Protein AF-A0A171BB33-F1 (afdb_monomer)

Organism: Triatoma infestans (NCBI:txid30076)

Secondary structure (DSSP, 8-state):
-HHHHHHHHTTT--TTHHHHHHHHHTSPTTHHHHHHHHHHHHHSTTS--HHHHHHHHHHHH--PPPTTHHHHHHTTS---SSHHHHHHHHHHHHHHHHHHHHHHHHHHHHHHHTT-HHHHHHHHHHHHHHHHHS-HHHHHHHHHHHHHHTTTS--HHHHHHHHHHTT-SSHHHHHHHHHHH-

Mean predicted aligned error: 10.54 Å

Nearest PDB structures (foldseek):
  9e8g-assembly1_f  TM=9.665E-01  e=5.209E-11  Homo sapiens
  8usd-assembly1_f  TM=9.624E-01  e=2.236E-10  Homo sapiens
  9e8j-assembly1_f  TM=9.693E-01  e=5.627E-10  Homo sapiens
  8amz-assembly1_Z  TM=9.581E-01  e=1.388E-08  Spinacia oleracea
  7ujd-assembly1_A  TM=9.522E-01  e=3.170E-08  Homo sapiens

Structure (mmCIF, N/CA/C/O backbone):
data_AF-A0A171BB33-F1
#
_entry.id   AF-A0A171BB33-F1
#
loop_
_atom_site.group_PDB
_atom_site.id
_atom_site.type_symbol
_atom_site.label_atom_id
_atom_site.label_alt_id
_atom_site.label_comp_id
_atom_site.label_asym_id
_atom_site.label_entity_id
_atom_site.label_seq_id
_atom_site.pdbx_PDB_ins_code
_atom_site.Cartn_x
_atom_site.Cartn_y
_atom_site.Cartn_z
_atom_site.occupancy
_atom_site.B_iso_or_equiv
_atom_site.auth_seq_id
_atom_site.auth_comp_id
_atom_site.auth_asym_id
_atom_site.auth_atom_id
_atom_site.pdbx_PDB_model_num
ATOM 1 N N . PHE A 1 1 ? -10.618 1.162 -10.725 1.00 67.69 1 PHE A N 1
ATOM 2 C CA . PHE A 1 1 ? -11.584 1.966 -9.942 1.00 67.69 1 PHE A CA 1
ATOM 3 C C . PHE A 1 1 ? -12.731 1.141 -9.375 1.00 67.69 1 PHE A C 1
ATOM 5 O O . PHE A 1 1 ? -12.944 1.216 -8.174 1.00 67.69 1 PHE A O 1
ATOM 12 N N . LEU A 1 2 ? -13.418 0.314 -10.176 1.00 79.06 2 LEU A N 1
ATOM 13 C CA . LEU A 1 2 ? -14.531 -0.522 -9.692 1.00 79.06 2 LEU A CA 1
ATOM 14 C C . LEU A 1 2 ? -14.207 -1.370 -8.438 1.00 79.06 2 LEU A C 1
ATOM 16 O O . LEU A 1 2 ? -15.003 -1.346 -7.503 1.00 79.06 2 LEU A O 1
ATOM 20 N N . PRO A 1 3 ? -13.036 -2.039 -8.346 1.00 79.62 3 PRO A N 1
ATOM 21 C CA . PRO A 1 3 ? -12.733 -2.849 -7.165 1.00 79.62 3 PRO A CA 1
ATOM 22 C C . PRO A 1 3 ? -12.460 -2.026 -5.900 1.00 79.62 3 PRO A C 1
ATOM 24 O O . PRO A 1 3 ? -12.727 -2.489 -4.799 1.00 79.62 3 PRO A O 1
ATOM 27 N N . LEU A 1 4 ? -11.971 -0.790 -6.052 1.00 79.56 4 LEU A N 1
ATOM 28 C CA . LEU A 1 4 ? -11.737 0.122 -4.930 1.00 79.56 4 LEU A CA 1
ATOM 29 C C . LEU A 1 4 ? -13.066 0.638 -4.380 1.00 79.56 4 LEU A C 1
ATOM 31 O O . LEU A 1 4 ? -13.257 0.660 -3.173 1.00 79.56 4 LEU A O 1
ATOM 35 N N . ALA A 1 5 ? -13.997 1.002 -5.266 1.00 83.25 5 ALA A N 1
ATOM 36 C CA . ALA A 1 5 ? -15.337 1.421 -4.867 1.00 83.25 5 ALA A CA 1
ATOM 37 C C . ALA A 1 5 ? -16.059 0.310 -4.089 1.00 83.25 5 ALA A C 1
ATOM 39 O O . ALA A 1 5 ? -16.620 0.573 -3.031 1.00 83.25 5 ALA A O 1
ATOM 40 N N . LEU A 1 6 ? -15.972 -0.937 -4.570 1.00 82.50 6 LEU A N 1
ATOM 41 C CA . LEU A 1 6 ? -16.519 -2.092 -3.860 1.00 82.50 6 LEU A CA 1
ATOM 42 C C . LEU A 1 6 ? -15.834 -2.306 -2.502 1.00 82.50 6 LEU A C 1
ATOM 44 O O . LEU A 1 6 ? -16.522 -2.528 -1.514 1.00 82.50 6 LEU A O 1
ATOM 48 N N . GLY A 1 7 ? -14.501 -2.212 -2.440 1.00 81.69 7 GLY A N 1
ATOM 49 C CA . GLY A 1 7 ? -13.751 -2.334 -1.187 1.00 81.69 7 GLY A CA 1
ATOM 50 C C . GLY A 1 7 ? -14.159 -1.285 -0.150 1.00 81.69 7 GLY A C 1
ATOM 51 O O . GLY A 1 7 ? -14.409 -1.626 1.002 1.00 81.69 7 GLY A O 1
ATOM 52 N N . LEU A 1 8 ? -14.318 -0.027 -0.570 1.00 82.69 8 LEU A N 1
ATOM 53 C CA . LEU A 1 8 ? -14.743 1.069 0.305 1.00 82.69 8 LEU A CA 1
ATOM 54 C C . LEU A 1 8 ? -16.159 0.879 0.867 1.00 82.69 8 LEU A C 1
ATOM 56 O O . LEU A 1 8 ? -16.415 1.303 1.990 1.00 82.69 8 LEU A O 1
ATOM 60 N N . CYS A 1 9 ? -17.066 0.209 0.146 1.00 83.88 9 CYS A N 1
ATOM 61 C CA . CYS A 1 9 ? -18.391 -0.134 0.677 1.00 83.88 9 CYS A CA 1
ATOM 62 C C . CYS A 1 9 ? -18.335 -1.099 1.873 1.00 83.88 9 CYS A C 1
ATOM 64 O O . CYS A 1 9 ? -19.274 -1.122 2.662 1.00 83.88 9 CYS A O 1
ATOM 66 N N . TYR A 1 10 ? -17.253 -1.872 2.010 1.00 81.94 10 TYR A N 1
ATOM 67 C CA . TYR A 1 10 ? -17.035 -2.835 3.095 1.00 81.94 10 TYR A CA 1
ATOM 68 C C . TYR A 1 10 ? -15.897 -2.414 4.043 1.00 81.94 10 TYR A C 1
ATOM 70 O O . TYR A 1 10 ? -15.338 -3.248 4.757 1.00 81.94 10 TYR A O 1
ATOM 78 N N . LEU A 1 11 ? -15.528 -1.128 4.048 1.00 82.69 11 LEU A N 1
ATOM 79 C CA . LEU A 1 11 ? -14.437 -0.612 4.873 1.00 82.69 11 LEU A CA 1
ATOM 80 C C . LEU A 1 11 ? -14.716 -0.842 6.367 1.00 82.69 11 LEU A C 1
ATOM 82 O O . LEU A 1 11 ? -15.743 -0.410 6.886 1.00 82.69 11 LEU A O 1
ATOM 86 N N . GLY A 1 12 ? -13.788 -1.508 7.060 1.00 73.75 12 GLY A N 1
ATOM 87 C CA . GLY A 1 12 ? -13.864 -1.737 8.509 1.00 73.75 12 GLY A CA 1
ATOM 88 C C . GLY A 1 12 ? -14.918 -2.755 8.963 1.00 73.75 12 GLY A C 1
ATOM 89 O O . GLY A 1 12 ? -15.071 -2.974 10.164 1.00 73.75 12 GLY A O 1
ATOM 90 N N . GLN A 1 13 ? -15.626 -3.410 8.036 1.00 78.25 13 GLN A N 1
ATOM 91 C CA . GLN A 1 13 ? -16.610 -4.440 8.357 1.00 78.25 13 GLN A CA 1
ATOM 92 C C . GLN A 1 13 ? -16.059 -5.826 8.011 1.00 78.25 13 GLN A C 1
ATOM 94 O O . GLN A 1 13 ? -15.914 -6.175 6.844 1.00 78.25 13 GLN A O 1
ATOM 99 N N . LYS A 1 14 ? -15.775 -6.644 9.032 1.00 73.62 14 LYS A N 1
ATOM 100 C CA . LYS A 1 14 ? -15.344 -8.042 8.838 1.00 73.62 14 LYS A CA 1
ATOM 101 C C . LYS A 1 14 ? -16.525 -8.969 8.531 1.00 73.62 14 LYS A C 1
ATOM 103 O O . LYS A 1 14 ? -16.402 -9.887 7.722 1.00 73.62 14 LYS A O 1
ATOM 108 N N . GLU A 1 15 ? -17.687 -8.704 9.125 1.00 69.31 15 GLU A N 1
ATOM 109 C CA . GLU A 1 15 ? -18.873 -9.562 9.034 1.00 69.31 15 GLU A CA 1
ATOM 110 C C . GLU A 1 15 ? -19.635 -9.373 7.711 1.00 69.31 15 GLU A C 1
ATOM 112 O O . GLU A 1 15 ? -20.009 -8.258 7.349 1.00 69.31 15 GLU A O 1
ATOM 117 N N . GLY A 1 16 ? -19.889 -10.471 6.987 1.00 67.94 16 GLY A N 1
ATOM 118 C CA . GLY A 1 16 ? -20.650 -10.473 5.724 1.00 67.94 16 GLY A CA 1
ATOM 119 C C . GLY A 1 16 ? -19.812 -10.317 4.449 1.00 67.94 16 GLY A C 1
ATOM 120 O O . GLY A 1 16 ? -20.358 -10.304 3.347 1.00 67.94 16 GLY A O 1
ATOM 121 N N . THR A 1 17 ? -18.487 -10.246 4.572 1.00 71.75 17 THR A N 1
ATOM 122 C CA . THR A 1 17 ? -17.573 -10.052 3.434 1.00 71.75 17 THR A CA 1
ATOM 123 C C . THR A 1 17 ? -17.203 -11.340 2.700 1.00 71.75 17 THR A C 1
ATOM 125 O O . THR A 1 17 ? -16.741 -11.284 1.560 1.00 71.75 17 THR A O 1
ATOM 128 N N . GLU A 1 18 ? -17.467 -12.507 3.294 1.00 75.19 18 GLU A N 1
ATOM 129 C CA . GLU A 1 18 ? -17.234 -13.816 2.669 1.00 75.19 18 GLU A CA 1
ATOM 130 C C . GLU A 1 18 ? -18.076 -14.014 1.405 1.00 75.19 18 GLU A C 1
ATOM 132 O O . GLU A 1 18 ? -17.571 -14.517 0.403 1.00 75.19 18 GLU A O 1
ATOM 137 N N . ALA A 1 19 ? -19.328 -13.546 1.412 1.00 79.31 19 ALA A N 1
ATOM 138 C CA . ALA A 1 19 ? -20.200 -13.594 0.241 1.00 79.31 19 ALA A CA 1
ATOM 139 C C . ALA A 1 19 ? -19.638 -12.744 -0.909 1.00 79.31 19 ALA A C 1
ATOM 141 O O . ALA A 1 19 ? -19.615 -13.181 -2.059 1.00 79.31 19 ALA A O 1
ATOM 142 N N . THR A 1 20 ? -19.120 -11.555 -0.596 1.00 77.31 20 THR A N 1
ATOM 143 C CA . THR A 1 20 ? -18.486 -10.666 -1.577 1.00 77.31 20 THR A CA 1
ATOM 144 C C . THR A 1 20 ? -17.165 -11.247 -2.081 1.00 77.31 20 THR A C 1
ATOM 146 O O . THR A 1 20 ? -16.885 -11.182 -3.276 1.00 77.31 20 THR A O 1
ATOM 149 N N . LYS A 1 21 ? -16.372 -11.878 -1.206 1.00 79.50 21 LYS A N 1
ATOM 150 C CA . LYS A 1 21 ? -15.132 -12.576 -1.576 1.00 79.50 21 LYS A CA 1
ATOM 151 C C . LYS A 1 21 ? -15.405 -13.749 -2.524 1.00 79.50 21 LYS A C 1
ATOM 153 O O . LYS A 1 21 ? -14.735 -13.856 -3.546 1.00 79.50 21 LYS A O 1
ATOM 158 N N . ALA A 1 22 ? -16.419 -14.564 -2.236 1.00 80.31 22 ALA A N 1
ATOM 159 C CA . ALA A 1 22 ? -16.846 -15.659 -3.106 1.00 80.31 22 ALA A CA 1
ATOM 160 C C . ALA A 1 22 ? -17.414 -15.145 -4.442 1.00 80.31 22 ALA A C 1
ATOM 162 O O . ALA A 1 22 ? -17.120 -15.695 -5.500 1.00 80.31 22 ALA A O 1
ATOM 163 N N . ALA A 1 23 ? -18.168 -14.041 -4.429 1.00 80.31 23 ALA A N 1
ATOM 164 C CA . ALA A 1 23 ? -18.647 -13.404 -5.656 1.00 80.31 23 ALA A CA 1
ATOM 165 C C . ALA A 1 23 ? -17.489 -12.889 -6.531 1.00 80.31 23 ALA A C 1
ATOM 167 O O . ALA A 1 23 ? -17.554 -12.959 -7.758 1.00 80.31 23 ALA A O 1
ATOM 168 N N . LEU A 1 24 ? -16.405 -12.416 -5.910 1.00 77.69 24 LEU A N 1
ATOM 169 C CA . LEU A 1 24 ? -15.206 -11.950 -6.606 1.00 77.69 24 LEU A CA 1
ATOM 170 C C . LEU A 1 24 ? -14.411 -13.085 -7.271 1.00 77.69 24 LEU A C 1
ATOM 172 O O . LEU A 1 24 ? -13.741 -12.843 -8.273 1.00 77.69 24 LEU A O 1
ATOM 176 N N . GLU A 1 25 ? -14.513 -14.325 -6.784 1.00 79.12 25 GLU A N 1
ATOM 177 C CA . GLU A 1 25 ? -13.883 -15.496 -7.415 1.00 79.12 25 GLU A CA 1
ATOM 178 C C . GLU A 1 25 ? -14.498 -15.833 -8.781 1.00 79.12 25 GLU A C 1
ATOM 180 O O . GLU A 1 25 ? -13.824 -16.398 -9.645 1.00 79.12 25 GLU A O 1
ATOM 185 N N . ALA A 1 26 ? -15.737 -15.413 -9.039 1.00 82.25 26 ALA A N 1
ATOM 186 C CA . ALA A 1 26 ? -16.380 -15.606 -10.334 1.00 82.25 26 ALA A CA 1
ATOM 187 C C . ALA A 1 26 ? -15.800 -14.713 -11.453 1.00 82.25 26 ALA A C 1
ATOM 189 O O . ALA A 1 26 ? -16.086 -14.955 -12.626 1.00 82.25 26 ALA A O 1
ATOM 190 N N . LEU A 1 27 ? -14.985 -13.696 -11.130 1.00 77.19 27 LEU A N 1
ATOM 191 C CA . LEU A 1 27 ? -14.384 -12.822 -12.143 1.00 77.19 27 LEU A CA 1
ATOM 192 C C . LEU A 1 27 ? -13.229 -13.496 -12.908 1.00 77.19 27 LEU A C 1
ATOM 194 O O . LEU A 1 27 ? -12.507 -14.310 -12.337 1.00 77.19 27 LEU A O 1
ATOM 198 N N . PRO A 1 28 ? -13.002 -13.128 -14.184 1.00 75.00 28 PRO A N 1
ATOM 199 C CA . PRO A 1 28 ? -11.837 -13.575 -14.944 1.00 75.00 28 PRO A CA 1
ATOM 200 C C . PRO A 1 28 ? -10.523 -12.963 -14.417 1.00 75.00 28 PRO A C 1
ATOM 202 O O . PRO A 1 28 ? -10.489 -11.822 -13.940 1.00 75.00 28 PRO A O 1
ATOM 205 N N . GLU A 1 29 ? -9.418 -13.709 -14.544 1.00 72.69 29 GLU A N 1
ATOM 206 C CA . GLU A 1 29 ? -8.065 -13.165 -14.334 1.00 72.69 29 GLU A CA 1
ATOM 207 C C . GLU A 1 29 ? -7.778 -12.079 -15.380 1.00 72.69 29 GLU A C 1
ATOM 209 O O . GLU A 1 29 ? -8.132 -12.280 -16.548 1.00 72.69 29 GLU A O 1
ATOM 214 N N . PRO A 1 30 ? -7.164 -10.933 -15.017 1.00 68.50 30 PRO A N 1
ATOM 215 C CA . PRO A 1 30 ? -6.413 -10.621 -13.787 1.00 68.50 30 PRO A CA 1
ATOM 216 C C . PRO A 1 30 ? -7.164 -9.728 -12.778 1.00 68.50 30 PRO A C 1
ATOM 218 O O . PRO A 1 30 ? -6.627 -9.329 -11.745 1.00 68.50 30 PRO A O 1
ATOM 221 N N . MET A 1 31 ? -8.421 -9.373 -13.065 1.00 72.38 31 MET A N 1
ATOM 222 C CA . MET A 1 31 ? -9.205 -8.510 -12.176 1.00 72.38 31 MET A CA 1
ATOM 223 C C . MET A 1 31 ? -9.615 -9.216 -10.884 1.00 72.38 31 MET A C 1
ATOM 225 O O . MET A 1 31 ? -9.857 -8.534 -9.886 1.00 72.38 31 MET A O 1
ATOM 229 N N . ARG A 1 32 ? -9.684 -10.554 -10.886 1.00 77.25 32 ARG A N 1
ATOM 230 C CA . ARG A 1 32 ? -9.983 -11.362 -9.699 1.00 77.25 32 ARG A CA 1
ATOM 231 C C . ARG A 1 32 ? -8.985 -11.085 -8.578 1.00 77.25 32 ARG A C 1
ATOM 233 O O . ARG A 1 32 ? -9.386 -10.601 -7.520 1.00 77.25 32 ARG A O 1
ATOM 240 N N . SER A 1 33 ? -7.703 -11.352 -8.817 1.00 78.19 33 SER A N 1
ATOM 241 C CA . SER A 1 33 ? -6.650 -11.212 -7.808 1.00 78.19 33 SER A CA 1
ATOM 242 C C . SER A 1 33 ? -6.543 -9.768 -7.314 1.00 78.19 33 SER A C 1
ATOM 244 O O . SER A 1 33 ? -6.596 -9.529 -6.109 1.00 78.19 33 SER A O 1
ATOM 246 N N . LEU A 1 34 ? -6.529 -8.784 -8.218 1.00 80.88 34 LEU A N 1
ATOM 247 C CA . LEU A 1 34 ? -6.501 -7.364 -7.854 1.00 80.88 34 LEU A CA 1
ATOM 248 C C . LEU A 1 34 ? -7.678 -6.969 -6.947 1.00 80.88 34 LEU A C 1
ATOM 250 O O . LEU A 1 34 ? -7.496 -6.276 -5.947 1.00 80.88 34 LEU A O 1
ATOM 254 N N . SER A 1 35 ? -8.889 -7.420 -7.278 1.00 81.75 35 SER A N 1
ATOM 255 C CA . SER A 1 35 ? -10.087 -7.096 -6.498 1.00 81.75 35 SER A CA 1
ATOM 256 C C . SER A 1 35 ? -10.093 -7.781 -5.135 1.00 81.75 35 SER A C 1
ATOM 258 O O . SER A 1 35 ? -10.542 -7.182 -4.163 1.00 81.75 35 SER A O 1
ATOM 260 N N . GLN A 1 36 ? -9.553 -8.998 -5.036 1.00 83.06 36 GLN A N 1
ATOM 261 C CA . GLN A 1 36 ? -9.395 -9.698 -3.762 1.00 83.06 36 GLN A CA 1
ATOM 262 C C . GLN A 1 36 ? -8.422 -8.971 -2.830 1.00 83.06 36 GLN A C 1
ATOM 264 O O . GLN A 1 36 ? -8.750 -8.763 -1.665 1.00 83.06 36 GLN A O 1
ATOM 269 N N . HIS A 1 37 ? -7.259 -8.539 -3.326 1.00 83.94 37 HIS A N 1
ATOM 270 C CA . HIS A 1 37 ? -6.275 -7.814 -2.512 1.00 83.94 37 HIS A CA 1
ATOM 271 C C . HIS A 1 37 ? -6.799 -6.431 -2.104 1.00 83.94 37 HIS A C 1
ATOM 273 O O . HIS A 1 37 ? -6.635 -6.019 -0.958 1.00 83.94 37 HIS A O 1
ATOM 279 N N . MET A 1 38 ? -7.507 -5.744 -3.005 1.00 84.56 38 MET A N 1
ATOM 280 C CA . MET A 1 38 ? -8.138 -4.455 -2.711 1.00 84.56 38 MET A CA 1
ATOM 281 C C . MET A 1 38 ? -9.286 -4.585 -1.698 1.00 84.56 38 MET A C 1
ATOM 283 O O . MET A 1 38 ? -9.425 -3.744 -0.815 1.00 84.56 38 MET A O 1
ATOM 287 N N . LEU A 1 39 ? -10.084 -5.653 -1.777 1.00 85.50 39 LEU A N 1
ATOM 288 C CA . LEU A 1 39 ? -11.117 -5.931 -0.783 1.00 85.50 39 LEU A CA 1
ATOM 289 C C . LEU A 1 39 ? -10.489 -6.276 0.578 1.00 85.50 39 LEU A C 1
ATOM 291 O O . LEU A 1 39 ? -10.893 -5.705 1.587 1.00 85.50 39 LEU A O 1
ATOM 295 N N . LYS A 1 40 ? -9.465 -7.143 0.613 1.00 85.12 40 LYS A N 1
ATOM 296 C CA . LYS A 1 40 ? -8.713 -7.460 1.841 1.00 85.12 40 LYS A CA 1
ATOM 297 C C . LYS A 1 40 ? -8.159 -6.192 2.501 1.00 85.12 40 LYS A C 1
ATOM 299 O O . LYS A 1 40 ? -8.336 -6.016 3.702 1.00 85.12 40 LYS A O 1
ATOM 304 N N . MET A 1 41 ? -7.575 -5.280 1.724 1.00 86.00 41 MET A N 1
ATOM 305 C CA . MET A 1 41 ? -7.088 -3.987 2.219 1.00 86.00 41 MET A CA 1
ATOM 306 C C . MET A 1 41 ? -8.163 -3.205 2.988 1.00 86.00 41 MET A C 1
ATOM 308 O O . MET A 1 41 ? -7.882 -2.681 4.061 1.00 86.00 41 MET A O 1
ATOM 312 N N . CYS A 1 42 ? -9.388 -3.127 2.462 1.00 85.62 42 CYS A N 1
ATOM 313 C CA . CYS A 1 42 ? -10.468 -2.359 3.085 1.00 85.62 42 CYS A CA 1
ATOM 314 C C . CYS A 1 42 ? -11.108 -3.072 4.288 1.00 85.62 42 CYS A C 1
ATOM 316 O O . CYS A 1 42 ? -11.491 -2.420 5.257 1.00 85.62 42 CYS A O 1
ATOM 318 N N . ILE A 1 43 ? -11.203 -4.402 4.266 1.00 86.12 43 ILE A N 1
ATOM 319 C CA . ILE A 1 43 ? -11.777 -5.174 5.383 1.00 86.12 43 ILE A CA 1
ATOM 320 C C . ILE A 1 43 ? -10.879 -5.103 6.623 1.00 86.12 43 ILE A C 1
ATOM 322 O O . ILE A 1 43 ? -11.370 -4.977 7.745 1.00 86.12 43 ILE A O 1
ATOM 326 N N . TYR A 1 44 ? -9.563 -5.193 6.419 1.00 86.38 44 TYR A N 1
ATOM 327 C CA . TYR A 1 44 ? -8.570 -5.260 7.494 1.00 86.38 44 TYR A CA 1
ATOM 328 C C . 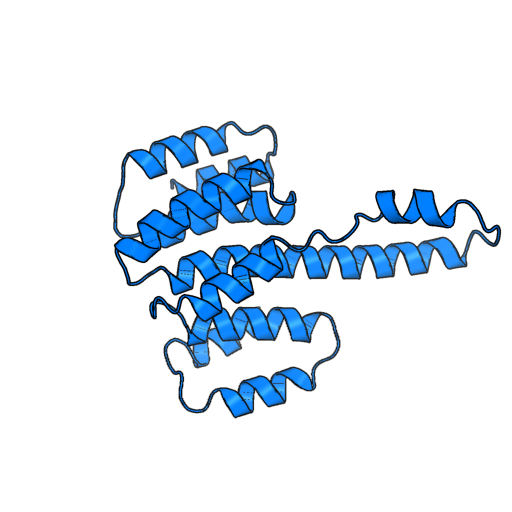TYR A 1 44 ? -7.934 -3.907 7.838 1.00 86.38 44 TYR A C 1
ATOM 330 O O . TYR A 1 44 ? -7.006 -3.861 8.651 1.00 86.38 44 TYR A O 1
ATOM 338 N N . ALA A 1 45 ? -8.436 -2.812 7.264 1.00 87.31 45 ALA A N 1
ATOM 339 C CA . ALA A 1 45 ? -7.940 -1.464 7.518 1.00 87.31 45 ALA A CA 1
ATOM 340 C C . ALA A 1 45 ? -7.911 -1.148 9.025 1.00 87.31 45 ALA A C 1
ATOM 342 O O . ALA A 1 45 ? -8.919 -1.295 9.716 1.00 87.31 45 ALA A O 1
ATOM 343 N N . GLY A 1 46 ? -6.741 -0.749 9.527 1.00 81.88 46 GLY A N 1
ATOM 344 C CA . GLY A 1 46 ? -6.508 -0.373 10.924 1.00 81.88 46 GLY A CA 1
ATOM 345 C C . GLY A 1 46 ? -6.698 -1.455 11.983 1.00 81.88 46 GLY A C 1
ATOM 346 O O . GLY A 1 46 ? -6.789 -1.142 13.166 1.00 81.88 46 GLY A O 1
ATOM 347 N N . THR A 1 47 ? -6.753 -2.727 11.582 1.00 84.44 47 THR A N 1
ATOM 348 C CA . THR A 1 47 ? -6.916 -3.846 12.524 1.00 84.44 47 THR A CA 1
ATOM 349 C C . THR A 1 47 ? -5.600 -4.406 13.054 1.00 84.44 47 THR A C 1
ATOM 351 O O . THR A 1 47 ? -5.646 -5.193 13.993 1.00 84.44 47 THR A O 1
ATOM 354 N N . GLY A 1 48 ? -4.460 -4.060 12.440 1.00 79.44 48 GLY A N 1
ATOM 355 C CA . GLY A 1 48 ? -3.143 -4.549 12.864 1.00 79.44 48 GLY A CA 1
ATOM 356 C C . GLY A 1 48 ? -2.932 -6.061 12.704 1.00 79.44 48 GLY A C 1
ATOM 357 O O . GLY A 1 48 ? -2.005 -6.614 13.290 1.00 79.44 48 GLY A O 1
ATOM 358 N N . ASP A 1 49 ? -3.771 -6.762 11.930 1.00 85.56 49 ASP A N 1
ATOM 359 C CA . ASP A 1 49 ? -3.692 -8.222 11.815 1.00 85.56 49 ASP A CA 1
ATOM 360 C C . ASP A 1 49 ? -2.394 -8.669 11.118 1.00 85.56 49 ASP A C 1
ATOM 362 O O . ASP A 1 49 ? -2.217 -8.534 9.902 1.00 85.56 49 ASP A O 1
ATOM 366 N N . VAL A 1 50 ? -1.485 -9.235 11.915 1.00 84.94 50 VAL A N 1
ATOM 367 C CA . VAL A 1 50 ? -0.156 -9.674 11.479 1.00 84.94 50 VAL A CA 1
ATOM 368 C C . VAL A 1 50 ? -0.239 -10.754 10.400 1.00 84.94 50 VAL A C 1
ATOM 370 O O . VAL A 1 50 ? 0.611 -10.773 9.513 1.00 84.94 50 VAL A O 1
ATOM 373 N N . LEU A 1 51 ? -1.255 -11.625 10.421 1.00 86.12 51 LEU A N 1
ATOM 374 C CA . LEU A 1 51 ? -1.391 -12.686 9.418 1.00 86.12 51 LEU A CA 1
ATOM 375 C C . LEU A 1 51 ? -1.679 -12.104 8.036 1.00 86.12 51 LEU A C 1
ATOM 377 O O . LEU A 1 51 ? -1.101 -12.543 7.043 1.00 86.12 51 LEU A O 1
ATOM 381 N N . VAL A 1 52 ? -2.530 -11.079 7.980 1.00 85.00 52 VAL A N 1
ATOM 382 C CA . VAL A 1 52 ? -2.870 -10.406 6.723 1.00 85.00 52 VAL A CA 1
ATOM 383 C C . VAL A 1 52 ? -1.683 -9.592 6.222 1.00 85.00 52 VAL A C 1
ATOM 385 O O . VAL A 1 52 ? -1.381 -9.629 5.034 1.00 85.00 52 VAL A O 1
ATOM 388 N N . ILE A 1 53 ? -0.951 -8.921 7.118 1.00 86.81 53 ILE A N 1
ATOM 389 C CA . ILE A 1 53 ? 0.292 -8.225 6.757 1.00 86.81 53 ILE A CA 1
ATOM 390 C C . ILE A 1 53 ? 1.313 -9.213 6.176 1.00 86.81 53 ILE A C 1
ATOM 392 O O . ILE A 1 53 ? 1.915 -8.929 5.145 1.00 86.81 53 ILE A O 1
ATOM 396 N N . GLN A 1 54 ? 1.496 -10.379 6.797 1.00 86.94 54 GLN A N 1
ATOM 397 C CA . GLN A 1 54 ? 2.426 -11.402 6.315 1.00 86.94 54 GLN A CA 1
ATOM 398 C C . GLN A 1 54 ? 2.016 -11.980 4.961 1.00 86.94 54 GLN A C 1
ATOM 400 O O . GLN A 1 54 ? 2.866 -12.093 4.082 1.00 86.94 54 GLN A O 1
ATOM 405 N N . GLU A 1 55 ? 0.735 -12.305 4.769 1.00 87.25 55 GLU A N 1
ATOM 406 C CA . GLU A 1 55 ? 0.216 -12.778 3.479 1.00 87.25 55 GLU A CA 1
ATOM 407 C C . GLU A 1 55 ? 0.492 -11.747 2.377 1.00 87.25 55 GLU A C 1
ATOM 409 O O . GLU A 1 55 ? 0.957 -12.077 1.288 1.00 87.25 55 GLU A O 1
ATOM 414 N N . GLN A 1 56 ? 0.281 -10.473 2.686 1.00 85.44 56 GLN A N 1
ATOM 415 C CA . GLN A 1 56 ? 0.466 -9.392 1.735 1.00 85.44 56 GLN A CA 1
ATOM 416 C C . GLN A 1 56 ? 1.939 -9.094 1.439 1.00 85.44 56 GLN A C 1
ATOM 418 O O . GLN A 1 56 ? 2.300 -8.775 0.307 1.00 85.44 56 GLN A O 1
ATOM 423 N N . LEU A 1 57 ? 2.812 -9.237 2.436 1.00 84.44 57 LEU A N 1
ATOM 424 C CA . LEU A 1 57 ? 4.258 -9.145 2.252 1.00 84.44 57 LEU A CA 1
ATOM 425 C C . LEU A 1 57 ? 4.813 -10.327 1.463 1.00 84.44 57 LEU A C 1
ATOM 427 O O . LEU A 1 57 ? 5.722 -10.125 0.660 1.00 84.44 57 LEU A O 1
ATOM 431 N N . GLN A 1 58 ? 4.244 -11.523 1.631 1.00 85.31 58 GLN A N 1
ATOM 432 C CA . GLN A 1 58 ? 4.581 -12.677 0.804 1.00 85.31 58 GLN A CA 1
ATOM 433 C C . GLN A 1 58 ? 4.339 -12.349 -0.674 1.00 85.31 58 GLN A C 1
ATOM 435 O O . GLN A 1 58 ? 5.255 -12.498 -1.480 1.00 85.31 58 GLN A O 1
ATOM 440 N N . VAL A 1 59 ? 3.175 -11.781 -1.004 1.00 83.06 59 VAL A N 1
ATOM 441 C CA . VAL A 1 59 ? 2.842 -11.318 -2.363 1.00 83.06 59 VAL A CA 1
ATOM 442 C C . VAL A 1 59 ? 3.812 -10.241 -2.866 1.00 83.06 59 VAL A C 1
ATOM 444 O O . VAL A 1 59 ? 4.220 -10.275 -4.024 1.00 83.06 59 VAL A O 1
ATOM 447 N N . CYS A 1 60 ? 4.232 -9.307 -2.007 1.00 78.75 60 CYS A N 1
ATOM 448 C CA . CYS A 1 60 ? 5.246 -8.300 -2.351 1.00 78.75 60 CYS A CA 1
ATOM 449 C C . CYS A 1 60 ? 6.654 -8.888 -2.568 1.00 78.75 60 CYS A C 1
ATOM 451 O O . CYS A 1 60 ? 7.476 -8.245 -3.217 1.00 78.75 60 CYS A O 1
ATOM 453 N N . SER A 1 61 ? 6.949 -10.060 -1.994 1.00 74.56 61 SER A N 1
ATOM 454 C CA . SER A 1 61 ? 8.253 -10.737 -2.080 1.00 74.56 61 SER A CA 1
ATOM 455 C C . SER A 1 61 ? 8.334 -11.796 -3.179 1.00 74.56 61 SER A C 1
ATOM 457 O O . SER A 1 61 ? 9.430 -12.225 -3.541 1.00 74.56 61 SER A O 1
ATOM 459 N N . GLU A 1 62 ? 7.189 -12.226 -3.711 1.00 71.25 62 GLU A N 1
ATOM 460 C CA . GLU A 1 62 ? 7.138 -13.107 -4.868 1.00 71.25 62 GLU A CA 1
ATOM 461 C C . GLU A 1 62 ? 7.703 -12.372 -6.082 1.00 71.25 62 GLU A C 1
ATOM 463 O O . GLU A 1 62 ? 7.060 -11.498 -6.666 1.00 71.25 62 GLU A O 1
ATOM 468 N N . HIS A 1 63 ? 8.931 -12.737 -6.447 1.00 59.88 63 HIS A N 1
ATOM 469 C CA . HIS A 1 63 ? 9.558 -12.288 -7.678 1.00 59.88 63 HIS A CA 1
ATOM 470 C C . HIS A 1 63 ? 8.893 -12.974 -8.863 1.00 59.88 63 HIS A C 1
ATOM 472 O O . HIS A 1 63 ? 8.986 -14.196 -9.027 1.00 59.88 63 HIS A O 1
ATOM 478 N N . TYR A 1 64 ? 8.236 -12.184 -9.707 1.00 56.91 64 TYR A N 1
ATOM 479 C CA . TYR A 1 64 ? 7.695 -12.697 -10.952 1.00 56.91 64 TYR A CA 1
ATOM 480 C C . TYR A 1 64 ? 8.765 -12.530 -12.030 1.00 56.91 64 TYR A C 1
ATOM 482 O O . TYR A 1 64 ? 9.221 -11.413 -12.269 1.00 56.91 64 TYR A O 1
ATOM 490 N N . PRO A 1 65 ? 9.174 -13.616 -12.710 1.00 45.69 65 PRO A N 1
ATOM 491 C CA . PRO A 1 65 ? 10.231 -13.534 -13.705 1.00 45.69 65 PRO A CA 1
ATOM 492 C C . PRO A 1 65 ? 9.856 -12.514 -14.773 1.00 45.69 65 PRO A C 1
ATOM 494 O O . PRO A 1 65 ? 8.777 -12.581 -15.383 1.00 45.69 65 PRO A O 1
ATOM 497 N N . THR A 1 66 ? 10.768 -11.574 -15.000 1.00 48.97 66 THR A N 1
ATOM 498 C CA . THR A 1 66 ? 10.611 -10.554 -16.030 1.00 48.97 66 THR A CA 1
ATOM 499 C C . THR A 1 66 ? 10.521 -11.221 -17.412 1.00 48.97 66 THR A C 1
ATOM 501 O O . THR A 1 66 ? 11.015 -12.335 -17.625 1.00 48.97 66 THR A O 1
ATOM 504 N N . PRO A 1 67 ? 9.909 -10.566 -18.417 1.00 48.47 67 PRO A N 1
ATOM 505 C CA . PRO A 1 67 ? 9.864 -11.087 -19.786 1.00 48.47 67 PRO A CA 1
ATOM 506 C C . PRO A 1 67 ? 11.249 -11.343 -20.407 1.00 48.47 67 PRO A C 1
ATOM 508 O O . PRO A 1 67 ? 11.325 -11.943 -21.478 1.00 48.47 67 PRO A O 1
ATOM 511 N N . GLU A 1 68 ? 12.328 -10.859 -19.787 1.00 44.94 68 GLU A N 1
ATOM 512 C CA . GLU A 1 68 ? 13.712 -11.043 -20.226 1.00 44.94 68 GLU A CA 1
ATOM 513 C C . GLU A 1 68 ? 14.307 -12.359 -19.697 1.00 44.94 68 GLU A C 1
ATOM 515 O O . GLU A 1 68 ? 14.895 -13.104 -20.477 1.00 44.94 68 GLU A O 1
ATOM 520 N N . GLU A 1 69 ? 14.013 -12.750 -18.455 1.00 42.31 69 GLU A N 1
ATOM 521 C CA . GLU A 1 69 ? 14.467 -14.024 -17.867 1.00 42.31 69 GLU A CA 1
ATOM 522 C C . GLU A 1 69 ? 13.778 -15.256 -18.485 1.00 42.31 69 GLU A C 1
ATOM 524 O O . GLU A 1 69 ? 14.367 -16.333 -18.596 1.00 42.31 69 GLU A O 1
ATOM 529 N N . LYS A 1 70 ? 12.541 -15.113 -1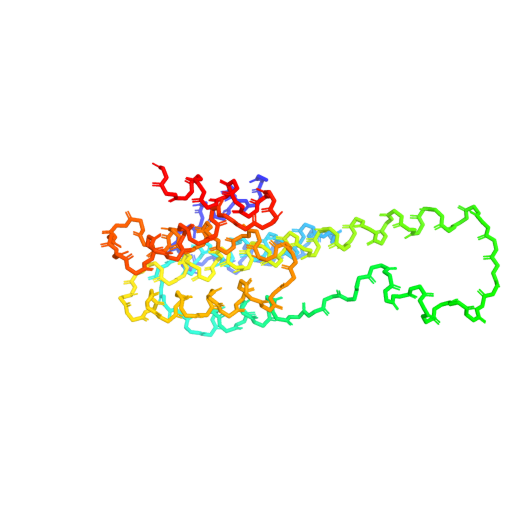8.985 1.00 39.34 70 LYS A N 1
ATOM 530 C CA . LYS A 1 70 ? 11.883 -16.186 -19.758 1.00 39.34 70 LYS A CA 1
ATOM 531 C C . LYS A 1 70 ? 12.448 -16.346 -21.172 1.00 39.34 70 LYS A C 1
ATOM 533 O O . LYS A 1 70 ? 12.362 -17.437 -21.730 1.00 39.34 70 LYS A O 1
ATOM 538 N N . LYS A 1 71 ? 13.039 -15.297 -21.759 1.00 40.19 71 LYS A N 1
ATOM 539 C CA . LYS A 1 71 ? 13.614 -15.366 -23.115 1.00 40.19 71 LYS A CA 1
ATOM 540 C C . LYS A 1 71 ? 14.916 -16.160 -23.161 1.00 40.19 71 LYS A C 1
ATOM 542 O O . LYS A 1 71 ? 15.160 -16.814 -24.173 1.00 40.19 71 LYS A O 1
ATOM 547 N N . GLU A 1 72 ? 15.715 -16.156 -22.094 1.00 35.59 72 GLU A N 1
ATOM 548 C CA . GLU A 1 72 ? 16.931 -16.979 -22.036 1.00 35.59 72 GLU A CA 1
ATOM 549 C C . GLU A 1 72 ? 16.605 -18.479 -21.985 1.00 35.59 72 GLU A C 1
ATOM 551 O O . GLU A 1 72 ? 17.220 -19.255 -22.718 1.00 35.59 72 GLU A O 1
ATOM 556 N N . ASN A 1 73 ? 15.568 -18.891 -21.248 1.00 32.88 73 ASN A N 1
ATOM 557 C CA . ASN A 1 73 ? 15.169 -20.303 -21.170 1.00 32.88 73 ASN A CA 1
ATOM 558 C C . ASN A 1 73 ? 14.451 -20.837 -22.427 1.00 32.88 73 ASN A C 1
ATOM 560 O O . ASN A 1 73 ? 14.559 -22.028 -22.720 1.00 32.88 73 ASN A O 1
ATOM 564 N N . ASP A 1 74 ? 13.770 -19.986 -23.204 1.00 33.91 74 ASP A N 1
ATOM 565 C CA . ASP A 1 74 ? 13.056 -20.392 -24.433 1.00 33.91 74 ASP A CA 1
ATOM 566 C C . ASP A 1 74 ? 13.899 -20.284 -25.719 1.00 33.91 74 ASP A C 1
ATOM 568 O O . ASP A 1 74 ? 13.478 -20.704 -26.800 1.00 33.91 74 ASP A O 1
ATOM 572 N N . SER A 1 75 ? 15.128 -19.766 -25.628 1.00 35.12 75 SER A N 1
ATOM 573 C CA . SER A 1 75 ? 16.041 -19.621 -26.773 1.00 35.12 75 SER A CA 1
ATOM 574 C C . SER A 1 75 ? 16.538 -20.952 -27.377 1.00 35.12 75 SER A C 1
ATOM 576 O O . SER A 1 75 ? 17.281 -20.945 -28.357 1.00 35.12 75 SER A O 1
ATOM 578 N N . LYS A 1 76 ? 16.083 -22.107 -26.861 1.00 38.91 76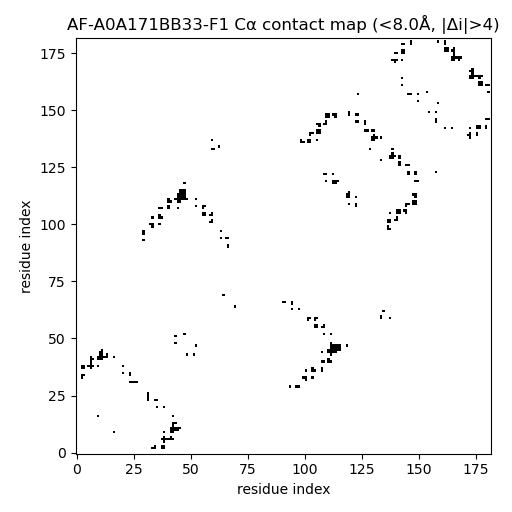 LYS A N 1
ATOM 579 C CA . LYS A 1 76 ? 16.423 -23.455 -27.357 1.00 38.91 76 LYS A CA 1
ATOM 580 C C . LYS A 1 76 ? 15.381 -24.143 -28.251 1.00 38.91 76 LYS A C 1
ATOM 582 O O . LYS A 1 76 ? 15.645 -25.269 -28.672 1.00 38.91 76 LYS A O 1
ATOM 587 N N . LYS A 1 77 ? 14.234 -23.538 -28.590 1.00 30.47 77 LYS A N 1
ATOM 588 C CA . LYS A 1 77 ? 13.294 -24.145 -29.560 1.00 30.47 77 LYS A CA 1
ATOM 589 C C . LYS A 1 77 ? 12.762 -23.147 -30.590 1.00 30.47 77 LYS A C 1
ATOM 591 O O . LYS A 1 77 ? 11.905 -22.314 -30.310 1.00 30.47 77 LYS A O 1
ATOM 596 N N . ASP A 1 78 ? 13.271 -23.289 -31.811 1.00 38.72 78 ASP A N 1
ATOM 597 C CA . ASP A 1 78 ? 12.771 -22.672 -33.039 1.00 38.72 78 ASP A CA 1
ATOM 598 C C . ASP A 1 78 ? 11.273 -22.940 -33.275 1.00 38.72 78 ASP A C 1
ATOM 600 O O . ASP A 1 78 ? 10.862 -24.103 -33.313 1.00 38.72 78 ASP A O 1
ATOM 604 N N . LYS A 1 79 ? 10.486 -21.873 -33.510 1.00 27.58 79 LYS A N 1
ATOM 605 C CA . LYS A 1 79 ? 9.625 -21.663 -34.705 1.00 27.58 79 LYS A CA 1
ATOM 606 C C . LYS A 1 79 ? 8.718 -20.415 -34.598 1.00 27.58 79 LYS A C 1
ATOM 608 O O . LYS A 1 79 ? 8.209 -20.093 -33.533 1.00 27.58 79 LYS A O 1
ATOM 613 N N . ASP A 1 80 ? 8.574 -19.761 -35.756 1.00 32.50 80 ASP A N 1
ATOM 614 C CA . ASP A 1 80 ? 7.641 -18.715 -36.228 1.00 32.50 80 ASP A CA 1
ATOM 615 C C . ASP A 1 80 ? 7.519 -17.333 -35.542 1.00 32.50 80 ASP A C 1
ATOM 617 O O . ASP A 1 80 ? 7.395 -17.175 -34.331 1.00 32.50 80 ASP A O 1
ATOM 621 N N . LYS A 1 81 ? 7.573 -16.283 -36.385 1.00 37.59 81 LYS A N 1
ATOM 622 C CA . LYS A 1 81 ? 7.692 -14.850 -36.031 1.00 37.59 81 LYS A CA 1
ATOM 623 C C . LYS A 1 81 ? 6.353 -14.106 -35.866 1.00 37.59 81 LYS A C 1
ATOM 625 O O . LYS A 1 81 ? 6.371 -13.012 -35.311 1.00 37.59 81 LYS A O 1
ATOM 630 N N . SER A 1 82 ? 5.222 -14.654 -36.316 1.00 30.55 82 SER A N 1
ATOM 631 C CA . SER A 1 82 ? 3.898 -13.999 -36.253 1.00 30.55 82 SER A CA 1
ATOM 632 C C . SER A 1 82 ? 3.138 -14.290 -34.949 1.00 30.55 82 SER A C 1
ATOM 634 O O . SER A 1 82 ? 2.662 -13.357 -34.312 1.00 30.55 82 SER A O 1
ATOM 636 N N . ASP A 1 83 ? 3.146 -15.538 -34.470 1.00 33.19 83 ASP A N 1
ATOM 637 C CA . ASP A 1 83 ? 2.556 -15.974 -33.181 1.00 33.19 83 ASP A CA 1
ATOM 638 C C . ASP A 1 83 ? 3.319 -15.452 -31.939 1.00 33.19 83 ASP A C 1
ATOM 640 O O . ASP A 1 83 ? 2.846 -15.484 -30.800 1.00 33.19 83 ASP A O 1
ATOM 644 N N . LYS A 1 84 ? 4.552 -14.974 -32.150 1.00 32.78 84 LYS A N 1
ATOM 645 C CA . LYS A 1 84 ? 5.474 -14.529 -31.096 1.00 32.78 84 LYS A CA 1
ATOM 646 C C . LYS A 1 84 ? 5.170 -13.120 -30.583 1.00 32.78 84 LYS A C 1
ATOM 648 O O . LYS A 1 84 ? 5.591 -12.797 -29.475 1.00 32.78 84 LYS A O 1
ATOM 653 N N . ASN A 1 85 ? 4.466 -12.294 -31.362 1.00 32.28 85 ASN A N 1
ATOM 654 C CA . ASN A 1 85 ? 4.107 -10.922 -30.985 1.00 32.28 85 ASN A CA 1
ATOM 655 C C . ASN A 1 85 ? 2.840 -10.871 -30.118 1.00 32.28 85 ASN A C 1
ATOM 657 O O . ASN A 1 85 ? 2.849 -10.188 -29.096 1.00 32.28 85 ASN A O 1
ATOM 661 N N . GLU A 1 86 ? 1.805 -11.653 -30.443 1.00 33.88 86 GLU A N 1
ATOM 662 C CA . GLU A 1 86 ? 0.569 -11.720 -29.643 1.00 33.88 86 GLU A CA 1
ATOM 663 C C . GLU A 1 86 ? 0.809 -12.370 -28.271 1.00 33.88 86 GLU A C 1
ATOM 665 O O . GLU A 1 86 ? 0.423 -11.809 -27.245 1.00 33.88 86 GLU A O 1
ATOM 670 N N . LYS A 1 87 ? 1.579 -13.469 -28.212 1.00 35.78 87 LYS A N 1
ATOM 671 C CA . LYS A 1 87 ? 2.006 -14.076 -26.935 1.00 35.78 87 LYS A CA 1
ATOM 672 C C . LYS A 1 87 ? 2.904 -13.151 -26.105 1.00 35.78 87 LYS A C 1
ATOM 674 O O . LYS A 1 87 ? 2.836 -13.185 -24.877 1.00 35.78 87 LYS A O 1
ATOM 679 N N . ASN A 1 88 ? 3.721 -12.298 -26.733 1.00 36.56 88 ASN A N 1
ATOM 680 C CA . ASN A 1 88 ? 4.535 -11.296 -26.024 1.00 36.56 88 ASN A CA 1
ATOM 681 C C . ASN A 1 88 ? 3.673 -10.196 -25.398 1.00 36.56 88 ASN A C 1
ATOM 683 O O . ASN A 1 88 ? 3.960 -9.766 -24.283 1.00 36.56 88 ASN A O 1
ATOM 687 N N . GLU A 1 89 ? 2.637 -9.729 -26.097 1.00 39.88 89 GLU A N 1
ATOM 688 C CA . GLU A 1 89 ? 1.713 -8.724 -25.566 1.00 39.88 89 GLU A CA 1
ATOM 689 C C . GLU A 1 89 ? 0.852 -9.274 -24.431 1.00 39.88 89 GLU A C 1
ATOM 691 O O . GLU A 1 89 ? 0.703 -8.610 -23.408 1.00 39.88 89 GLU A O 1
ATOM 696 N N . GLU A 1 90 ? 0.335 -10.495 -24.561 1.00 43.03 90 GLU A N 1
ATOM 697 C CA . GLU A 1 90 ? -0.491 -11.121 -23.525 1.00 43.03 90 GLU A CA 1
ATOM 698 C C . GLU A 1 90 ? 0.327 -11.442 -22.261 1.00 43.03 90 GLU A C 1
ATOM 700 O O . GLU A 1 90 ? -0.142 -11.252 -21.137 1.00 43.03 90 GLU A O 1
ATOM 705 N N . THR A 1 91 ? 1.593 -11.840 -22.432 1.00 43.41 91 THR A N 1
ATOM 706 C CA . THR A 1 91 ? 2.530 -12.054 -21.318 1.00 43.41 91 THR A CA 1
ATOM 707 C C . THR A 1 91 ? 2.954 -10.727 -20.683 1.00 43.41 91 THR A C 1
ATOM 709 O O . THR A 1 91 ? 3.008 -10.638 -19.462 1.00 43.41 91 THR A O 1
ATOM 712 N N . LYS A 1 92 ? 3.178 -9.662 -21.468 1.00 46.44 92 LYS A N 1
ATOM 713 C CA . LYS A 1 92 ? 3.442 -8.311 -20.938 1.00 46.44 92 LYS A CA 1
ATOM 714 C C . LYS A 1 92 ? 2.250 -7.731 -20.178 1.00 46.44 92 LYS A C 1
ATOM 716 O O . LYS A 1 92 ? 2.473 -7.072 -19.170 1.00 46.44 92 LYS A O 1
ATOM 721 N N . ARG A 1 93 ? 1.012 -7.968 -20.630 1.00 49.09 93 ARG A N 1
ATOM 722 C CA . ARG A 1 93 ? -0.209 -7.544 -19.921 1.00 49.09 93 ARG A CA 1
ATOM 723 C C . ARG A 1 93 ? -0.339 -8.281 -18.591 1.00 49.09 93 ARG A C 1
ATOM 725 O O . ARG A 1 93 ? -0.361 -7.619 -17.567 1.00 49.09 93 ARG A O 1
ATOM 732 N N . LYS A 1 94 ? -0.221 -9.615 -18.585 1.00 50.88 94 LYS A N 1
ATOM 733 C CA . LYS A 1 94 ? -0.212 -10.418 -17.347 1.00 50.88 94 LYS A CA 1
ATOM 734 C C . LYS A 1 94 ? 0.893 -9.988 -16.377 1.00 50.88 94 LYS A C 1
ATOM 736 O O . LYS A 1 94 ? 0.628 -9.846 -15.195 1.00 50.88 94 LYS A O 1
ATOM 741 N N . VAL A 1 95 ? 2.107 -9.716 -16.860 1.00 53.72 95 VAL A N 1
ATOM 742 C CA . VAL A 1 95 ? 3.203 -9.207 -16.011 1.00 53.72 95 VAL A CA 1
ATOM 743 C C . VAL A 1 95 ? 2.879 -7.816 -15.460 1.00 53.72 95 VAL A C 1
ATOM 745 O O . VAL A 1 95 ? 3.084 -7.575 -14.276 1.00 53.72 95 VAL A O 1
ATOM 748 N N . LYS A 1 96 ? 2.312 -6.919 -16.276 1.00 54.47 96 LYS A N 1
ATOM 749 C CA . LYS A 1 96 ? 1.911 -5.576 -15.836 1.00 54.47 96 LYS A CA 1
ATOM 750 C C . LYS A 1 96 ? 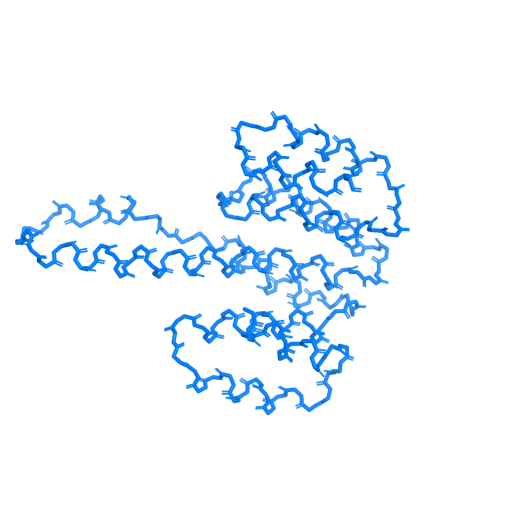0.780 -5.626 -14.798 1.00 54.47 96 LYS A C 1
ATOM 752 O O . LYS A 1 96 ? 0.834 -4.918 -13.796 1.00 54.47 96 LYS A O 1
ATOM 757 N N . ASP A 1 97 ? -0.188 -6.513 -14.987 1.00 58.81 97 ASP A N 1
ATOM 758 C CA . ASP A 1 97 ? -1.304 -6.710 -14.063 1.00 58.81 97 ASP A CA 1
ATOM 759 C C . ASP A 1 97 ? -0.837 -7.321 -12.726 1.00 58.81 97 ASP A C 1
ATOM 761 O O . ASP A 1 97 ? -1.293 -6.899 -11.661 1.00 58.81 97 ASP A O 1
ATOM 765 N N . MET A 1 98 ? 0.154 -8.222 -12.755 1.00 62.72 98 MET A N 1
ATOM 766 C CA . MET A 1 98 ? 0.790 -8.768 -11.547 1.00 62.72 98 MET A CA 1
ATOM 767 C C . MET A 1 98 ? 1.666 -7.731 -10.826 1.00 62.72 98 MET A C 1
ATOM 769 O O . MET A 1 98 ? 1.634 -7.660 -9.599 1.00 62.72 98 MET A O 1
ATOM 773 N N . THR A 1 99 ? 2.356 -6.843 -11.551 1.00 69.69 99 THR A N 1
ATOM 774 C CA . THR A 1 99 ? 3.071 -5.718 -10.919 1.00 69.69 99 THR A CA 1
ATOM 775 C C . THR A 1 99 ? 2.126 -4.711 -10.257 1.00 69.69 99 THR A C 1
ATOM 777 O O . THR A 1 99 ? 2.433 -4.166 -9.197 1.00 69.69 99 THR A O 1
ATOM 780 N N . CYS A 1 100 ? 0.936 -4.484 -10.829 1.00 73.88 100 CYS A N 1
ATOM 781 C CA . CYS A 1 100 ? -0.093 -3.657 -10.196 1.00 73.88 100 CYS A CA 1
ATOM 782 C C . CYS A 1 100 ? -0.630 -4.301 -8.909 1.00 73.88 100 CYS A C 1
ATOM 784 O O . CYS A 1 100 ? -0.909 -3.589 -7.945 1.00 73.88 100 CYS A O 1
ATOM 786 N N . MET A 1 101 ? -0.738 -5.633 -8.871 1.00 79.38 101 MET A N 1
ATOM 787 C CA . MET A 1 101 ? -1.121 -6.371 -7.666 1.00 79.38 101 MET A CA 1
ATOM 788 C C . MET A 1 101 ? -0.101 -6.181 -6.538 1.00 79.38 101 MET A C 1
ATOM 790 O O . MET A 1 101 ? -0.504 -5.871 -5.421 1.00 79.38 101 MET A O 1
ATOM 794 N N . GLN A 1 102 ? 1.202 -6.288 -6.819 1.00 81.69 102 GLN A N 1
ATOM 795 C CA . GLN A 1 102 ? 2.239 -6.079 -5.800 1.00 81.69 102 GLN A CA 1
ATOM 796 C C . GLN A 1 102 ? 2.268 -4.627 -5.285 1.00 81.69 102 GLN A C 1
ATOM 798 O O . GLN A 1 102 ? 2.461 -4.390 -4.094 1.00 81.69 102 GLN A O 1
ATOM 803 N N . ALA A 1 103 ? 2.033 -3.638 -6.154 1.00 83.56 103 ALA A N 1
ATOM 804 C CA . ALA A 1 103 ? 1.929 -2.236 -5.739 1.00 83.56 103 ALA A CA 1
ATOM 805 C C . ALA A 1 103 ? 0.735 -2.004 -4.793 1.00 83.56 103 ALA A C 1
ATOM 807 O O . ALA A 1 103 ? 0.864 -1.336 -3.765 1.00 83.56 103 ALA A O 1
ATOM 808 N N . VAL A 1 104 ? -0.420 -2.602 -5.103 1.00 85.88 104 VAL A N 1
ATOM 809 C CA . VAL A 1 104 ? -1.604 -2.581 -4.226 1.00 85.88 104 VAL A CA 1
ATOM 810 C C . VAL A 1 104 ? -1.326 -3.338 -2.929 1.00 85.88 104 VAL A C 1
ATOM 812 O O . VAL A 1 104 ? -1.760 -2.906 -1.862 1.00 85.88 104 VAL A O 1
ATOM 815 N N . ALA A 1 105 ? -0.546 -4.417 -2.994 1.00 86.38 105 ALA A N 1
ATOM 816 C CA . ALA A 1 105 ? -0.131 -5.171 -1.826 1.00 86.38 105 ALA A CA 1
ATOM 817 C C . ALA A 1 105 ? 0.733 -4.338 -0.867 1.00 86.38 105 ALA A C 1
ATOM 819 O O . ALA A 1 105 ? 0.430 -4.265 0.327 1.00 86.38 105 ALA A O 1
ATOM 820 N N . ALA A 1 106 ? 1.709 -3.590 -1.381 1.00 87.25 106 ALA A N 1
ATOM 821 C CA . ALA A 1 106 ? 2.502 -2.670 -0.571 1.00 87.25 106 ALA A CA 1
ATOM 822 C C . ALA A 1 106 ? 1.646 -1.575 0.091 1.00 87.25 106 ALA A C 1
ATOM 824 O O . ALA A 1 106 ? 1.800 -1.310 1.282 1.00 87.25 106 ALA A O 1
ATOM 825 N N . LEU A 1 107 ? 0.694 -0.987 -0.641 1.00 87.81 107 LEU A N 1
ATOM 826 C CA . LEU A 1 107 ? -0.227 0.011 -0.082 1.00 87.81 107 LEU A CA 1
ATOM 827 C C . LEU A 1 107 ? -1.123 -0.575 1.012 1.00 87.81 107 LEU A C 1
ATOM 829 O O . LEU A 1 107 ? -1.366 0.067 2.031 1.00 87.81 107 LEU A O 1
ATOM 833 N N . SER A 1 108 ? -1.583 -1.810 0.839 1.00 87.81 108 SER A N 1
ATOM 834 C CA . SER A 1 108 ? -2.446 -2.439 1.834 1.00 87.81 108 SER A CA 1
ATOM 835 C C . SER A 1 108 ? -1.742 -2.740 3.155 1.00 87.81 108 SER A C 1
ATOM 837 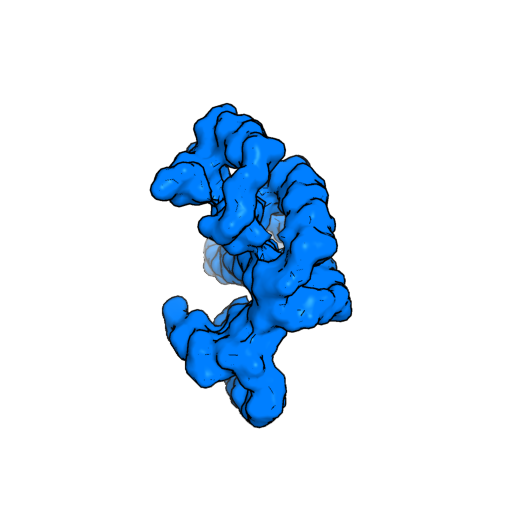O O . SER A 1 108 ? -2.377 -2.620 4.196 1.00 87.81 108 SER A O 1
ATOM 839 N N . VAL A 1 109 ? -0.432 -3.019 3.148 1.00 88.69 109 VAL A N 1
ATOM 840 C CA . VAL A 1 109 ? 0.353 -3.134 4.391 1.00 88.69 109 VAL A CA 1
ATOM 841 C C . VAL A 1 109 ? 0.306 -1.824 5.180 1.00 88.69 109 VAL A C 1
ATOM 843 O O . VAL A 1 109 ? 0.116 -1.856 6.393 1.00 88.69 109 VAL A O 1
ATOM 846 N N . ALA A 1 110 ? 0.403 -0.675 4.500 1.00 88.19 110 ALA A N 1
ATOM 847 C CA . ALA A 1 110 ? 0.293 0.624 5.156 1.00 88.19 110 ALA A CA 1
ATOM 848 C C . ALA A 1 110 ? -1.106 0.825 5.753 1.00 88.19 110 ALA A C 1
ATOM 850 O O . ALA A 1 110 ? -1.219 1.124 6.934 1.00 88.19 110 ALA A O 1
ATOM 851 N N . VAL A 1 111 ? -2.167 0.574 4.977 1.00 87.00 111 VAL A N 1
ATOM 852 C CA . VAL A 1 111 ? -3.567 0.743 5.420 1.00 87.00 111 VAL A CA 1
ATOM 853 C C . VAL A 1 111 ? -3.934 -0.179 6.594 1.00 87.00 111 VAL A C 1
ATOM 855 O O . VAL A 1 111 ? -4.695 0.211 7.477 1.00 87.00 111 VAL A O 1
ATOM 858 N N . ILE A 1 112 ? -3.410 -1.405 6.638 1.00 87.50 112 ILE A N 1
ATOM 859 C CA . ILE A 1 112 ? -3.673 -2.340 7.745 1.00 87.50 112 ILE A CA 1
ATOM 860 C C . ILE A 1 112 ? -2.922 -1.909 9.012 1.00 87.50 112 ILE A C 1
ATOM 862 O O . ILE A 1 112 ? -3.467 -2.018 10.111 1.00 87.50 112 ILE A O 1
ATOM 866 N N . ALA A 1 113 ? -1.703 -1.381 8.855 1.00 85.56 113 ALA A N 1
ATOM 867 C CA . ALA A 1 113 ? -0.890 -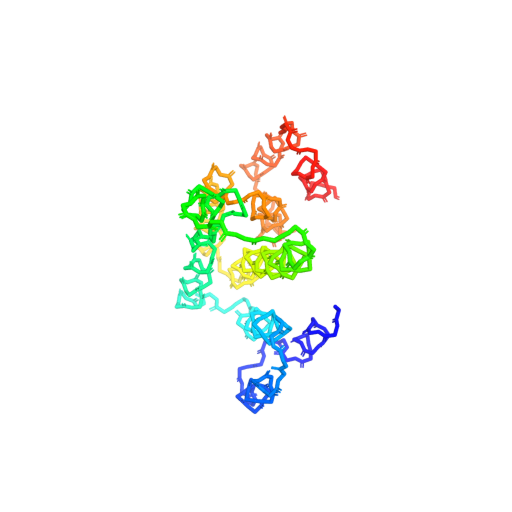0.856 9.950 1.00 85.56 113 ALA A CA 1
ATOM 868 C C . ALA A 1 113 ? -1.372 0.516 10.474 1.00 85.56 113 ALA A C 1
ATOM 870 O O . ALA A 1 113 ? -0.954 0.928 11.558 1.00 85.56 113 ALA A O 1
ATOM 871 N N . MET A 1 114 ? -2.264 1.211 9.751 1.00 77.88 114 MET A N 1
ATOM 872 C CA . MET A 1 114 ? -2.895 2.469 10.179 1.00 77.88 114 MET A CA 1
ATOM 873 C C . MET A 1 114 ? -3.872 2.247 11.341 1.00 77.88 114 MET A C 1
ATOM 875 O O . MET A 1 114 ? -5.083 2.193 11.160 1.00 77.88 114 MET A O 1
ATOM 879 N N . GLY A 1 115 ? -3.359 2.128 12.554 1.00 73.81 115 GLY A N 1
ATOM 880 C CA . GLY A 1 115 ? -4.185 1.951 13.751 1.00 73.81 115 GLY A CA 1
ATOM 881 C C . GLY A 1 115 ? -3.367 1.607 14.984 1.00 73.81 115 GLY A C 1
ATOM 882 O O . GLY A 1 115 ? -3.784 1.903 16.099 1.00 73.81 115 GLY A O 1
ATOM 883 N N . GLU A 1 116 ? -2.167 1.061 14.780 1.00 78.00 116 GLU A N 1
ATOM 884 C CA . GLU A 1 116 ? -1.251 0.695 15.852 1.00 78.00 116 GLU A CA 1
ATOM 885 C C . GLU A 1 116 ? 0.090 1.409 15.693 1.00 78.00 116 GLU A C 1
ATOM 887 O O . GLU A 1 116 ? 0.728 1.364 14.639 1.00 78.00 116 GLU A O 1
ATOM 892 N N . GLU A 1 117 ? 0.558 2.027 16.775 1.00 75.44 117 GLU A N 1
ATOM 893 C CA . GLU A 1 117 ? 1.844 2.729 16.800 1.00 75.44 117 GLU A CA 1
ATOM 894 C C . GLU A 1 117 ? 3.003 1.757 16.512 1.00 75.44 117 GLU A C 1
ATOM 896 O O . GLU A 1 117 ? 3.863 2.027 15.672 1.00 75.44 117 GLU A O 1
ATOM 901 N N . THR A 1 118 ? 2.943 0.554 17.090 1.00 79.69 118 THR A N 1
ATOM 902 C CA . THR A 1 118 ? 3.889 -0.544 16.840 1.00 79.69 118 THR A CA 1
ATOM 903 C C . THR A 1 118 ? 3.876 -1.017 15.388 1.00 79.69 118 THR A C 1
ATOM 905 O O . THR A 1 118 ? 4.934 -1.286 14.817 1.00 79.69 118 THR A O 1
ATOM 908 N N . GLY A 1 119 ? 2.692 -1.096 14.773 1.00 76.31 119 GLY A N 1
ATOM 909 C CA . GLY A 1 119 ? 2.527 -1.488 13.374 1.00 76.31 119 GLY A CA 1
ATOM 910 C C . GLY A 1 119 ? 3.156 -0.475 12.421 1.00 76.31 119 GLY A C 1
ATOM 911 O O . GLY A 1 119 ? 3.852 -0.863 11.484 1.00 76.31 119 GLY A O 1
ATOM 912 N N . SER A 1 120 ? 2.989 0.819 12.702 1.00 76.56 120 SER A N 1
ATOM 913 C CA . SER A 1 120 ? 3.540 1.904 11.882 1.00 76.56 120 SER A CA 1
ATOM 914 C C . SER A 1 120 ? 5.080 1.934 11.882 1.00 76.56 120 SER A C 1
ATOM 916 O O . SER A 1 120 ? 5.714 2.050 10.828 1.00 76.56 120 SER A O 1
ATOM 918 N N . GLU A 1 121 ? 5.717 1.713 13.037 1.00 80.31 121 GLU A N 1
ATOM 919 C CA . GLU A 1 121 ? 7.179 1.630 13.139 1.00 80.31 121 GLU A CA 1
ATOM 920 C C . GLU A 1 121 ? 7.751 0.376 12.468 1.00 80.31 121 GLU A C 1
ATOM 922 O O . GLU A 1 121 ? 8.823 0.423 11.857 1.00 80.31 121 GLU A O 1
ATOM 927 N N . MET A 1 122 ? 7.053 -0.761 12.548 1.00 80.94 122 MET A N 1
ATOM 928 C CA . MET A 1 122 ? 7.466 -1.959 11.815 1.00 80.94 122 MET A CA 1
ATOM 929 C C . MET A 1 122 ? 7.293 -1.779 10.304 1.00 80.94 122 MET A C 1
ATOM 931 O O . MET A 1 122 ? 8.205 -2.115 9.544 1.00 80.94 122 MET A O 1
ATOM 935 N N . ALA A 1 123 ? 6.173 -1.202 9.864 1.00 82.50 123 ALA A N 1
ATOM 936 C CA . ALA A 1 123 ? 5.872 -0.987 8.454 1.00 82.50 123 ALA A CA 1
ATOM 937 C C . ALA A 1 123 ? 6.927 -0.101 7.776 1.00 82.50 123 ALA A C 1
ATOM 939 O O . ALA A 1 123 ? 7.432 -0.465 6.717 1.00 82.50 123 ALA A O 1
ATOM 940 N N . THR A 1 124 ? 7.359 0.998 8.406 1.00 83.44 124 THR A N 1
ATOM 941 C CA . THR A 1 124 ? 8.419 1.868 7.852 1.00 83.44 124 THR A CA 1
ATOM 942 C C . THR A 1 124 ? 9.749 1.133 7.636 1.00 83.44 124 THR A C 1
ATOM 944 O O . THR A 1 124 ? 10.423 1.354 6.626 1.00 83.44 124 THR A O 1
ATOM 947 N N . ARG A 1 125 ? 10.122 0.202 8.526 1.00 85.31 125 ARG A N 1
ATOM 948 C CA . ARG A 1 125 ? 11.327 -0.634 8.360 1.00 85.31 125 ARG A CA 1
ATOM 949 C C . ARG A 1 125 ? 11.182 -1.629 7.215 1.00 85.31 125 ARG A C 1
ATOM 951 O O . ARG A 1 125 ? 12.116 -1.793 6.430 1.00 85.31 125 ARG A O 1
ATOM 958 N N . ILE A 1 126 ? 10.019 -2.268 7.111 1.00 86.25 126 ILE A N 1
ATOM 959 C CA . ILE A 1 126 ? 9.714 -3.227 6.045 1.00 86.25 126 ILE A CA 1
ATOM 960 C C . ILE A 1 126 ? 9.697 -2.512 4.688 1.00 86.25 126 ILE A C 1
ATOM 962 O O . ILE A 1 126 ? 10.339 -2.967 3.743 1.00 86.25 126 ILE A O 1
ATOM 966 N N . PHE A 1 127 ? 9.080 -1.332 4.604 1.00 87.19 127 PHE A N 1
ATOM 967 C CA . PHE A 1 127 ? 9.099 -0.496 3.406 1.00 87.19 127 PHE A CA 1
ATOM 968 C C . PHE A 1 127 ? 10.508 -0.040 3.022 1.00 87.19 127 PHE A C 1
ATOM 970 O O . PHE A 1 127 ? 10.828 -0.000 1.839 1.00 87.19 127 PHE A O 1
ATOM 977 N N . ALA A 1 128 ? 11.395 0.217 3.986 1.00 85.56 128 ALA A N 1
ATOM 978 C CA . ALA A 1 128 ? 12.791 0.538 3.691 1.00 85.56 128 ALA A CA 1
ATOM 979 C C . ALA A 1 128 ? 13.579 -0.653 3.109 1.00 85.56 128 ALA A C 1
ATOM 981 O O . ALA A 1 128 ? 14.556 -0.450 2.384 1.00 85.56 128 ALA A O 1
ATOM 982 N N . GLN A 1 129 ? 13.209 -1.896 3.430 1.00 86.19 129 GLN A N 1
ATOM 983 C CA . GLN A 1 129 ? 13.769 -3.084 2.774 1.00 86.19 129 GLN A CA 1
ATOM 984 C C . GLN A 1 129 ? 13.154 -3.268 1.385 1.00 86.19 129 GLN A C 1
ATOM 986 O O . GLN A 1 129 ? 13.879 -3.465 0.411 1.00 86.19 129 GLN A O 1
ATOM 991 N N . LEU A 1 130 ? 11.837 -3.102 1.279 1.00 83.31 130 LEU A N 1
ATOM 992 C CA . LEU A 1 130 ? 11.093 -3.231 0.033 1.00 83.31 130 LEU A CA 1
ATOM 993 C C . LEU A 1 130 ? 11.487 -2.169 -1.005 1.00 83.31 130 LEU A C 1
ATOM 995 O O . LEU A 1 130 ? 11.572 -2.462 -2.189 1.00 83.31 130 LEU A O 1
ATOM 999 N N . GLY A 1 131 ? 11.820 -0.953 -0.574 1.00 81.50 131 GLY A N 1
ATOM 1000 C CA . GLY A 1 131 ? 12.316 0.104 -1.454 1.00 81.50 131 GLY A CA 1
ATOM 1001 C C . GLY A 1 131 ? 13.744 -0.128 -1.960 1.00 81.50 131 GLY A C 1
ATOM 1002 O O . GLY A 1 131 ? 14.116 0.436 -2.983 1.00 81.50 131 GLY A O 1
ATOM 1003 N N . ARG A 1 132 ? 14.550 -0.952 -1.272 1.00 82.25 132 ARG A N 1
ATOM 1004 C CA . ARG A 1 132 ? 15.918 -1.300 -1.702 1.00 82.25 132 ARG A CA 1
ATOM 1005 C C . ARG A 1 132 ? 15.964 -2.542 -2.587 1.00 82.25 132 ARG A C 1
ATOM 1007 O O . ARG A 1 132 ? 16.753 -2.572 -3.524 1.00 82.25 132 ARG A O 1
ATOM 1014 N N . TYR A 1 133 ? 15.161 -3.552 -2.258 1.00 80.75 133 TYR A N 1
ATOM 1015 C CA . TYR A 1 133 ? 15.237 -4.884 -2.868 1.00 80.75 133 TYR A CA 1
ATOM 1016 C C . TYR A 1 133 ? 13.995 -5.276 -3.677 1.00 80.75 133 TYR A C 1
ATOM 1018 O O . TYR A 1 133 ? 14.022 -6.296 -4.354 1.00 80.75 133 TYR A O 1
ATOM 1026 N N . GLY A 1 134 ? 12.908 -4.507 -3.602 1.00 74.25 134 GLY A N 1
ATOM 1027 C CA . GLY A 1 134 ? 11.670 -4.808 -4.314 1.00 74.25 134 GLY A CA 1
ATOM 1028 C C . GLY A 1 134 ? 11.746 -4.507 -5.809 1.00 74.25 134 GLY A C 1
ATOM 1029 O O . GLY A 1 134 ? 12.584 -3.735 -6.281 1.00 74.25 134 GLY A O 1
ATOM 1030 N N . GLU A 1 135 ? 10.819 -5.101 -6.560 1.00 78.88 135 GLU A N 1
ATOM 1031 C CA . GLU A 1 135 ? 10.653 -4.822 -7.986 1.00 78.88 135 GLU A CA 1
ATOM 1032 C C . GLU A 1 135 ? 10.314 -3.340 -8.240 1.00 78.88 135 GLU A C 1
ATOM 1034 O O . GLU A 1 135 ? 9.731 -2.678 -7.372 1.00 78.88 135 GLU A O 1
ATOM 1039 N N . PRO A 1 136 ? 10.613 -2.797 -9.439 1.00 79.56 136 PRO A N 1
ATOM 1040 C CA . PRO A 1 136 ? 10.386 -1.384 -9.750 1.00 79.56 136 PRO A CA 1
ATOM 1041 C C . PRO A 1 136 ? 8.961 -0.899 -9.452 1.00 79.56 136 PRO A C 1
ATOM 1043 O O . PRO A 1 136 ? 8.780 0.210 -8.958 1.00 79.56 136 PRO A O 1
ATOM 1046 N N . ALA A 1 137 ? 7.946 -1.737 -9.684 1.00 80.75 137 ALA A N 1
ATOM 1047 C CA . ALA A 1 137 ? 6.551 -1.404 -9.398 1.00 80.75 137 ALA A CA 1
ATOM 1048 C C . ALA A 1 137 ? 6.274 -1.216 -7.901 1.00 80.75 137 ALA A C 1
ATOM 1050 O O . ALA A 1 137 ? 5.570 -0.287 -7.503 1.00 80.75 137 ALA A O 1
ATOM 1051 N N . VAL A 1 138 ? 6.869 -2.066 -7.066 1.00 83.00 138 VAL A N 1
ATOM 1052 C CA . VAL A 1 138 ? 6.728 -1.996 -5.613 1.00 83.00 138 VAL A CA 1
ATOM 1053 C C . VAL A 1 138 ? 7.518 -0.816 -5.062 1.00 83.00 138 VAL A C 1
ATOM 1055 O O . VAL A 1 138 ? 6.994 -0.047 -4.259 1.00 83.00 138 VAL A O 1
ATOM 1058 N N . ARG A 1 139 ? 8.739 -0.598 -5.562 1.00 85.62 139 ARG A N 1
ATOM 1059 C CA . ARG A 1 139 ? 9.579 0.548 -5.190 1.00 85.62 139 ARG A CA 1
ATOM 1060 C C . ARG A 1 139 ? 8.881 1.887 -5.441 1.00 85.62 139 ARG A C 1
ATOM 1062 O O . ARG A 1 139 ? 9.006 2.793 -4.627 1.00 85.62 139 ARG A O 1
ATOM 1069 N N . ARG A 1 140 ? 8.101 2.004 -6.519 1.00 86.56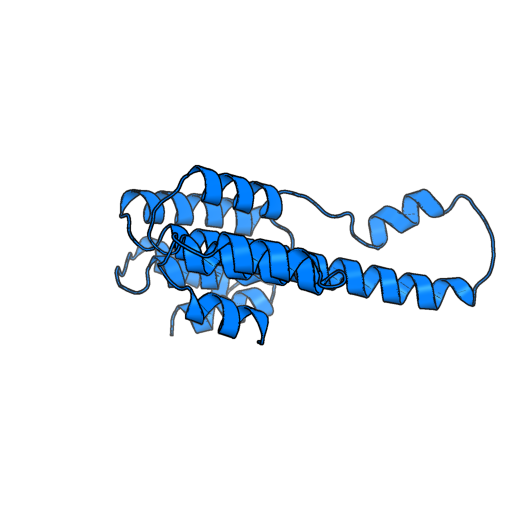 140 ARG A N 1
ATOM 1070 C CA . ARG A 1 140 ? 7.290 3.201 -6.814 1.00 86.56 140 ARG A CA 1
ATOM 1071 C C . ARG A 1 140 ? 6.141 3.405 -5.829 1.00 86.56 140 ARG A C 1
ATOM 1073 O O . ARG A 1 140 ? 5.801 4.549 -5.546 1.00 86.56 140 ARG A O 1
ATOM 1080 N N . ALA A 1 141 ? 5.557 2.334 -5.294 1.00 86.75 141 ALA A N 1
ATOM 1081 C CA . ALA A 1 141 ? 4.474 2.406 -4.312 1.00 86.75 141 ALA A CA 1
ATOM 1082 C C . ALA A 1 141 ? 4.965 2.691 -2.878 1.00 86.75 141 ALA A C 1
ATOM 1084 O O . ALA A 1 141 ? 4.202 3.202 -2.060 1.00 86.75 141 ALA A O 1
ATOM 1085 N N . VAL A 1 142 ? 6.233 2.392 -2.572 1.00 89.69 142 VAL A N 1
ATOM 1086 C CA . VAL A 1 142 ? 6.824 2.518 -1.227 1.00 89.69 142 VAL A CA 1
ATOM 1087 C C . VAL A 1 142 ? 6.731 3.937 -0.635 1.00 89.69 142 VAL A C 1
ATOM 1089 O O . VAL A 1 142 ? 6.264 4.040 0.499 1.00 89.69 142 VAL A O 1
ATOM 1092 N N . PRO A 1 143 ? 7.099 5.031 -1.336 1.00 90.25 143 PRO A N 1
ATOM 1093 C CA . PRO A 1 143 ? 6.990 6.380 -0.772 1.00 90.25 143 PRO A CA 1
ATOM 1094 C C . PRO A 1 143 ? 5.558 6.750 -0.364 1.00 90.25 143 PRO A C 1
ATOM 1096 O O . PRO A 1 143 ? 5.343 7.267 0.731 1.00 90.25 143 PRO A O 1
ATOM 1099 N N . LEU A 1 144 ? 4.577 6.389 -1.200 1.00 88.06 144 LEU A N 1
ATOM 1100 C CA . LEU A 1 144 ? 3.156 6.620 -0.926 1.00 88.06 144 LEU A CA 1
ATOM 1101 C C . LEU A 1 144 ? 2.680 5.804 0.281 1.00 88.06 144 LEU A C 1
ATOM 1103 O O . LEU A 1 144 ? 1.957 6.318 1.129 1.00 88.06 144 LEU A O 1
ATOM 1107 N N . ALA A 1 145 ? 3.105 4.543 0.382 1.00 88.62 145 ALA A N 1
ATOM 1108 C CA . ALA A 1 145 ? 2.765 3.673 1.503 1.00 88.62 145 ALA A CA 1
ATOM 1109 C C . ALA A 1 145 ? 3.345 4.192 2.834 1.00 88.62 145 ALA A C 1
ATOM 1111 O O . ALA A 1 145 ? 2.653 4.197 3.853 1.00 88.62 145 ALA A O 1
ATOM 1112 N N . ILE A 1 146 ? 4.590 4.683 2.818 1.00 88.00 146 ILE A N 1
ATOM 1113 C CA . ILE A 1 146 ? 5.241 5.289 3.986 1.00 88.00 146 ILE A CA 1
ATOM 1114 C C . ILE A 1 146 ? 4.468 6.529 4.453 1.00 88.00 146 ILE A C 1
ATOM 1116 O O . ILE A 1 146 ? 4.142 6.631 5.634 1.00 88.00 146 ILE A O 1
ATOM 1120 N N . ALA A 1 147 ? 4.136 7.449 3.546 1.00 88.00 147 ALA A N 1
ATOM 1121 C CA . ALA A 1 147 ? 3.401 8.657 3.917 1.00 88.00 147 ALA A CA 1
ATOM 1122 C C . ALA A 1 147 ? 1.985 8.360 4.421 1.00 88.00 147 ALA A C 1
ATOM 1124 O O . ALA A 1 147 ? 1.535 8.964 5.392 1.00 88.00 147 ALA A O 1
ATOM 1125 N N . LEU A 1 148 ? 1.309 7.375 3.829 1.00 85.38 148 LEU A N 1
ATOM 1126 C CA . LEU A 1 148 ? -0.027 6.959 4.245 1.00 85.38 148 LEU A CA 1
ATOM 1127 C C . LEU A 1 148 ? -0.041 6.382 5.673 1.00 85.38 148 LEU A C 1
ATOM 1129 O O . LEU A 1 1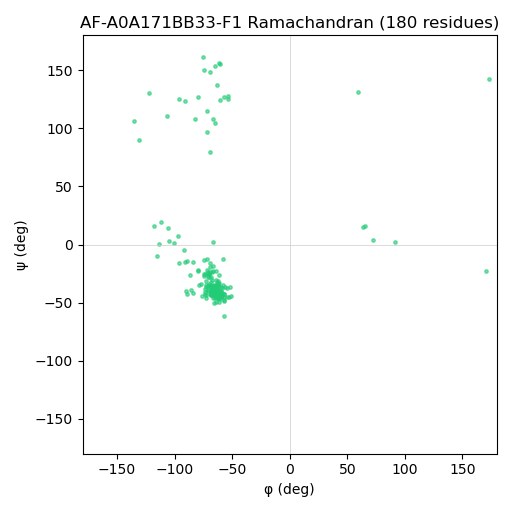48 ? -0.953 6.677 6.442 1.00 85.38 148 LEU A O 1
ATOM 1133 N N . SER A 1 149 ? 1.004 5.649 6.072 1.00 83.31 149 SER A N 1
ATOM 1134 C CA . SER A 1 149 ? 1.164 5.169 7.453 1.00 83.31 149 SER A CA 1
ATOM 1135 C C . SER A 1 149 ? 1.460 6.287 8.466 1.00 83.31 149 SER A C 1
ATOM 1137 O O . SER A 1 149 ? 1.272 6.073 9.664 1.00 83.31 149 SER A O 1
ATOM 1139 N N . SER A 1 150 ? 1.933 7.453 8.018 1.00 80.88 150 SER A N 1
ATOM 1140 C CA . SER A 1 150 ? 2.390 8.560 8.874 1.00 80.88 150 SER A CA 1
ATOM 1141 C C . SER A 1 150 ? 1.573 9.848 8.703 1.00 80.88 150 SER A C 1
ATOM 1143 O O . SER A 1 150 ? 1.984 10.903 9.180 1.00 80.88 150 SER A O 1
ATOM 1145 N N . ILE A 1 151 ? 0.387 9.780 8.087 1.00 80.00 151 ILE A N 1
ATOM 1146 C CA . ILE A 1 151 ? -0.406 10.962 7.697 1.00 80.00 151 ILE A CA 1
ATOM 1147 C C . ILE A 1 151 ? -0.845 11.845 8.878 1.00 80.00 151 ILE A C 1
ATOM 1149 O O . ILE A 1 151 ? -1.068 13.042 8.722 1.00 80.00 151 ILE A O 1
ATOM 1153 N N . SER A 1 152 ? -0.967 11.260 10.072 1.00 79.06 152 SER A N 1
ATOM 1154 C CA . SER A 1 152 ? -1.347 11.961 11.307 1.00 79.06 152 SER A CA 1
ATOM 1155 C C . SER A 1 152 ? -0.227 12.004 12.352 1.00 79.06 152 SER A C 1
ATOM 1157 O O . SER A 1 152 ? -0.432 12.560 13.427 1.00 79.06 152 SER A O 1
ATOM 1159 N N . ASN A 1 153 ? 0.949 11.439 12.052 1.00 77.88 153 ASN A N 1
ATOM 1160 C CA . ASN A 1 153 ? 2.093 11.390 12.963 1.00 77.88 153 ASN A CA 1
ATOM 1161 C C . ASN A 1 153 ? 3.368 11.863 12.239 1.00 77.88 153 ASN A C 1
ATOM 1163 O O . ASN A 1 153 ? 4.062 11.046 11.624 1.00 77.88 153 ASN A O 1
ATOM 1167 N N . PRO A 1 154 ? 3.681 13.173 12.274 1.00 73.44 154 PRO A N 1
ATOM 1168 C CA . PRO A 1 154 ? 4.846 13.714 11.589 1.00 73.44 154 PRO A CA 1
ATOM 1169 C C . PRO A 1 154 ? 6.135 13.294 12.309 1.00 73.44 154 PRO A C 1
ATOM 1171 O O . PRO A 1 154 ? 6.572 13.922 13.272 1.00 73.44 154 PRO A O 1
ATOM 1174 N N . GLN A 1 155 ? 6.768 12.232 11.815 1.00 79.25 155 GLN A N 1
ATOM 1175 C CA . GLN A 1 155 ? 8.078 11.783 12.278 1.00 79.25 155 GLN A CA 1
ATOM 1176 C C . GLN A 1 155 ? 9.182 12.335 11.370 1.00 79.25 155 GLN A C 1
ATOM 1178 O O . GLN A 1 155 ? 9.186 12.099 10.161 1.00 79.25 155 GLN A O 1
ATOM 1183 N N . LEU A 1 156 ? 10.164 13.028 11.959 1.00 83.12 156 LEU A N 1
ATOM 1184 C CA . LEU A 1 156 ? 11.290 13.614 11.215 1.00 83.12 156 LEU A CA 1
ATOM 1185 C C . LEU A 1 156 ? 12.077 12.551 10.426 1.00 83.12 156 LEU A C 1
ATOM 1187 O O . LEU A 1 156 ? 12.492 12.785 9.296 1.00 83.12 156 LEU A O 1
ATOM 1191 N N . SER A 1 157 ? 12.191 11.347 10.991 1.00 85.25 157 SER A N 1
ATOM 1192 C CA . SER A 1 157 ? 12.822 10.189 10.354 1.00 85.25 157 SER A CA 1
ATOM 1193 C C . SER A 1 157 ? 12.164 9.794 9.029 1.00 85.25 157 SER A C 1
ATOM 1195 O O . SER A 1 157 ? 12.861 9.406 8.095 1.00 85.25 157 SER A O 1
ATOM 1197 N N . VAL A 1 158 ? 10.837 9.891 8.933 1.00 86.00 158 VAL A N 1
ATOM 1198 C CA . VAL A 1 158 ? 10.079 9.549 7.724 1.00 86.00 158 VAL A CA 1
ATOM 1199 C C . VAL A 1 158 ? 10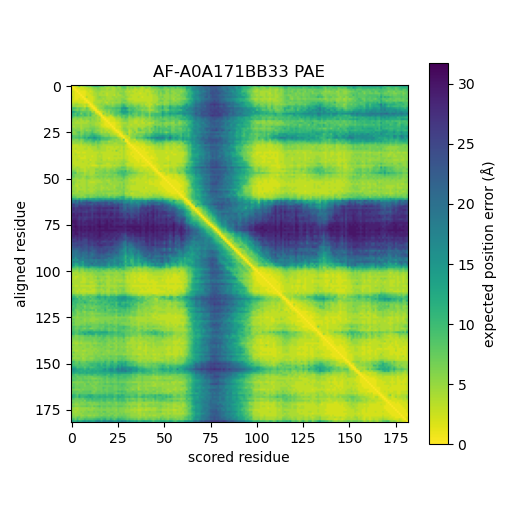.277 10.613 6.647 1.00 86.00 158 VAL A C 1
ATOM 1201 O O . VAL A 1 158 ? 10.508 10.273 5.488 1.00 86.00 158 VAL A O 1
ATOM 1204 N N . ILE A 1 159 ? 10.278 11.889 7.034 1.00 87.69 159 ILE A N 1
ATOM 1205 C CA . ILE A 1 159 ? 10.532 13.013 6.123 1.00 87.69 159 ILE A CA 1
ATOM 1206 C C . ILE A 1 159 ? 11.947 12.922 5.539 1.00 87.69 159 ILE A C 1
ATOM 1208 O O . ILE A 1 159 ? 12.120 13.056 4.330 1.00 87.69 159 ILE A O 1
ATOM 1212 N N . ASP A 1 160 ? 12.952 12.602 6.357 1.00 89.12 160 ASP A N 1
ATOM 1213 C CA . ASP A 1 160 ? 14.330 12.410 5.888 1.00 89.12 160 ASP A CA 1
ATOM 1214 C C . ASP A 1 160 ? 14.459 11.245 4.898 1.00 89.12 160 ASP A C 1
ATOM 1216 O O . ASP A 1 160 ? 15.291 11.276 3.988 1.00 89.12 160 ASP A O 1
ATOM 1220 N N . VAL A 1 161 ? 13.656 10.193 5.071 1.00 88.44 161 VAL A N 1
ATOM 1221 C CA . VAL A 1 161 ? 13.607 9.058 4.144 1.00 88.44 161 VAL A CA 1
ATOM 1222 C C . VAL A 1 161 ? 12.916 9.456 2.839 1.00 88.44 161 VAL A C 1
ATOM 1224 O O . VAL A 1 161 ? 13.462 9.191 1.770 1.00 88.44 161 VAL A O 1
ATOM 1227 N N . LEU A 1 162 ? 11.771 10.141 2.897 1.00 87.75 162 LEU A N 1
ATOM 1228 C CA . LEU A 1 162 ? 11.061 10.634 1.710 1.00 87.75 162 LEU A CA 1
ATOM 1229 C C . LEU A 1 162 ? 11.897 11.647 0.915 1.00 87.75 162 LEU A C 1
ATOM 1231 O O . LEU A 1 162 ? 11.930 11.583 -0.311 1.00 87.75 162 LEU A O 1
ATOM 1235 N N . ASN A 1 163 ? 12.661 12.502 1.595 1.00 90.69 163 ASN A N 1
ATOM 1236 C CA . ASN A 1 163 ? 13.583 13.434 0.951 1.00 90.69 163 ASN A CA 1
ATOM 1237 C C . ASN A 1 163 ? 14.792 12.735 0.302 1.00 90.69 163 ASN A C 1
ATOM 1239 O O . ASN A 1 163 ? 15.400 13.258 -0.623 1.00 90.69 163 ASN A O 1
ATOM 1243 N N . LYS A 1 164 ? 15.166 11.529 0.746 1.00 90.19 164 LYS A N 1
ATOM 1244 C CA . LYS A 1 164 ? 16.149 10.716 0.007 1.00 90.19 164 LYS A CA 1
ATOM 1245 C C . LYS A 1 164 ? 15.529 10.119 -1.255 1.00 90.19 164 LYS A C 1
ATOM 1247 O O . LYS A 1 164 ? 16.197 10.081 -2.282 1.00 90.19 164 LYS A O 1
ATOM 1252 N N . TYR A 1 165 ? 14.264 9.698 -1.192 1.00 88.00 165 TYR A N 1
ATOM 1253 C CA . TYR A 1 165 ? 13.537 9.163 -2.347 1.00 88.00 165 TYR A CA 1
ATOM 1254 C C . TYR A 1 165 ? 13.181 10.227 -3.399 1.00 88.00 165 TYR A C 1
ATOM 1256 O O . TYR A 1 165 ? 13.074 9.888 -4.573 1.00 88.00 165 TYR A O 1
ATOM 1264 N N . SER A 1 166 ? 13.049 11.507 -3.034 1.00 88.50 166 SER A N 1
ATOM 1265 C CA . SER A 1 166 ? 12.822 12.603 -3.997 1.00 88.50 166 SER A CA 1
ATOM 1266 C C . SER A 1 166 ? 14.014 12.858 -4.930 1.00 88.50 166 SER A C 1
ATOM 1268 O O . SER A 1 166 ? 13.851 13.472 -5.982 1.00 88.50 166 SER A O 1
ATOM 1270 N N . HIS A 1 167 ? 15.201 12.371 -4.562 1.00 91.25 167 HIS A N 1
ATOM 1271 C CA . HIS A 1 167 ? 16.427 12.443 -5.357 1.00 91.25 167 HIS A CA 1
ATOM 1272 C C . HIS A 1 167 ? 16.817 11.093 -5.980 1.00 91.25 167 HIS A C 1
ATOM 1274 O O . HIS A 1 167 ? 17.957 10.928 -6.421 1.00 91.25 167 HIS A O 1
ATOM 1280 N N . ASP A 1 168 ? 15.904 10.117 -5.994 1.00 89.38 168 ASP A N 1
ATOM 1281 C CA . ASP A 1 168 ? 16.137 8.831 -6.649 1.00 89.38 168 ASP A CA 1
ATOM 1282 C C . ASP A 1 168 ? 16.284 9.007 -8.175 1.00 89.38 168 ASP A C 1
ATOM 1284 O O . ASP A 1 168 ? 15.778 9.961 -8.768 1.00 89.38 168 ASP A O 1
ATOM 1288 N N . LEU A 1 169 ? 17.002 8.082 -8.814 1.00 85.12 169 LEU A N 1
ATOM 1289 C CA . LEU A 1 169 ? 17.225 8.070 -10.263 1.00 85.12 169 LEU A CA 1
ATOM 1290 C C . LEU A 1 169 ? 15.946 7.716 -11.035 1.00 85.12 169 LEU A C 1
ATOM 1292 O O . LEU A 1 169 ? 15.821 8.058 -12.209 1.00 85.12 169 LEU A O 1
ATOM 1296 N N . ASP A 1 170 ? 15.022 6.993 -10.397 1.00 87.69 170 ASP A N 1
ATOM 1297 C CA . ASP A 1 170 ? 13.720 6.658 -10.968 1.00 87.69 170 ASP A CA 1
ATOM 1298 C C . ASP A 1 170 ? 12.749 7.832 -10.786 1.00 87.69 170 ASP A C 1
ATOM 1300 O O . ASP A 1 170 ? 12.271 8.103 -9.680 1.00 87.69 170 ASP A O 1
ATOM 1304 N N . GLU A 1 171 ? 12.434 8.513 -11.891 1.00 88.38 171 GLU A N 1
ATOM 1305 C CA . GLU A 1 171 ? 11.536 9.670 -11.896 1.00 88.38 171 GLU A CA 1
ATOM 1306 C C . GLU A 1 171 ? 10.180 9.346 -11.256 1.00 88.38 171 GLU A C 1
ATOM 1308 O O . GLU A 1 171 ? 9.643 10.179 -10.532 1.00 88.38 171 GLU A O 1
ATOM 1313 N N . GLU A 1 172 ? 9.622 8.146 -11.452 1.00 88.19 172 GLU A N 1
ATOM 1314 C CA . GLU A 1 172 ? 8.318 7.793 -10.874 1.00 88.19 172 GLU A CA 1
ATOM 1315 C C . GLU A 1 172 ? 8.376 7.685 -9.340 1.00 88.19 172 GLU A C 1
ATOM 1317 O O . GLU A 1 172 ? 7.440 8.094 -8.651 1.00 88.19 172 GLU A O 1
ATOM 1322 N N . VAL A 1 173 ? 9.487 7.186 -8.787 1.00 88.19 173 VAL A N 1
ATOM 1323 C CA . VAL A 1 173 ? 9.710 7.127 -7.330 1.00 88.19 173 VAL A CA 1
ATOM 1324 C C . VAL A 1 173 ? 9.872 8.539 -6.770 1.00 88.19 173 VAL A C 1
ATOM 1326 O O . VAL A 1 173 ? 9.254 8.866 -5.755 1.00 88.19 173 VAL A O 1
ATOM 1329 N N . ALA A 1 174 ? 10.641 9.387 -7.458 1.00 89.62 174 ALA A N 1
ATOM 1330 C CA . ALA A 1 174 ? 10.868 10.770 -7.060 1.00 89.62 174 ALA A CA 1
ATOM 1331 C C . ALA A 1 174 ? 9.570 11.593 -7.058 1.00 89.62 174 ALA A C 1
ATOM 1333 O O . ALA A 1 174 ? 9.271 12.268 -6.073 1.00 89.62 174 ALA A O 1
ATOM 1334 N N . HIS A 1 175 ? 8.749 11.487 -8.110 1.00 91.44 175 HIS A N 1
ATOM 1335 C CA . HIS A 1 175 ? 7.445 12.155 -8.176 1.00 91.44 175 HIS A CA 1
ATOM 1336 C C . HIS A 1 175 ? 6.515 11.691 -7.053 1.00 91.44 175 HIS A C 1
ATOM 1338 O O . HIS A 1 175 ? 5.897 12.521 -6.387 1.00 91.44 175 HIS A O 1
ATOM 1344 N N . ASN A 1 176 ? 6.450 10.381 -6.800 1.00 90.12 176 ASN A N 1
ATOM 1345 C CA . ASN A 1 176 ? 5.633 9.829 -5.723 1.00 90.12 176 ASN A CA 1
ATOM 1346 C C . ASN A 1 176 ? 6.116 10.292 -4.345 1.00 90.12 176 ASN A C 1
ATOM 1348 O O . ASN A 1 176 ? 5.289 10.584 -3.486 1.00 90.12 176 ASN A O 1
ATOM 1352 N N . ALA A 1 177 ? 7.428 10.407 -4.126 1.00 90.12 177 ALA A N 1
ATOM 1353 C CA . ALA A 1 177 ? 7.994 10.921 -2.882 1.00 90.12 177 ALA A CA 1
ATOM 1354 C C . ALA A 1 177 ? 7.700 12.415 -2.679 1.00 90.12 177 ALA A C 1
ATOM 1356 O O . ALA A 1 177 ? 7.310 12.813 -1.585 1.00 90.12 177 ALA A O 1
ATOM 1357 N N . ILE A 1 178 ? 7.821 13.234 -3.729 1.00 90.56 178 ILE A N 1
ATOM 1358 C CA . ILE A 1 178 ? 7.467 14.661 -3.682 1.00 90.56 178 ILE A CA 1
ATOM 1359 C C . ILE A 1 178 ? 5.975 14.829 -3.383 1.00 90.56 178 ILE A C 1
ATOM 1361 O O . ILE A 1 178 ? 5.619 15.597 -2.494 1.00 90.56 178 ILE A O 1
ATOM 1365 N N . PHE A 1 179 ? 5.114 14.069 -4.065 1.00 90.56 179 PHE A N 1
ATOM 1366 C CA . PHE A 1 179 ? 3.672 14.066 -3.811 1.00 90.56 179 PHE A CA 1
ATOM 1367 C C . PHE A 1 179 ? 3.322 13.581 -2.399 1.00 90.56 179 PHE A C 1
ATOM 1369 O O . PHE A 1 179 ? 2.344 14.024 -1.824 1.00 90.56 179 PHE A O 1
ATOM 1376 N N . SER A 1 180 ? 4.124 12.682 -1.831 1.00 88.69 180 SER A N 1
ATOM 1377 C CA . SER A 1 180 ? 3.936 12.175 -0.469 1.00 88.69 180 SER A CA 1
ATOM 1378 C C . SER A 1 180 ? 4.326 13.185 0.618 1.00 88.69 180 SER A C 1
ATOM 1380 O O . SER A 1 180 ? 3.852 13.074 1.745 1.00 88.69 180 SER A O 1
ATOM 1382 N N . MET A 1 181 ? 5.230 14.123 0.311 1.00 84.75 181 MET A N 1
ATOM 1383 C CA . MET A 1 181 ? 5.670 15.177 1.236 1.00 84.75 181 MET A CA 1
ATOM 1384 C C . MET A 1 181 ? 4.776 16.424 1.206 1.00 84.75 181 MET A C 1
ATOM 1386 O O . MET A 1 181 ? 4.780 17.174 2.183 1.00 84.75 181 MET A O 1
ATOM 1390 N N . GLY A 1 182 ? 4.100 16.678 0.081 1.00 78.56 182 GLY A N 1
ATOM 1391 C CA . GLY A 1 182 ? 3.214 17.830 -0.127 1.00 78.56 182 GLY A CA 1
ATOM 1392 C C . GLY A 1 182 ? 1.787 17.556 0.313 1.00 78.56 182 GLY A C 1
ATOM 1393 O O . GLY A 1 182 ? 1.210 18.455 0.962 1.00 78.56 182 GLY A O 1
#

pLDDT: mean 74.58, std 17.46, range [27.58, 91.44]

Radius of gyration: 18.25 Å; Cα contacts (8 Å, |Δi|>4): 212; chains: 1; bounding box: 38×42×53 Å

InterPro domains:
  IPR011989 Armadillo-like helical [G3DSA:1.25.10.10] (1-182)

Sequence (182 aa):
FLPLALGLCYLGQKEGTEATKAALEALPEPMRSLSQHMLKMCIYAGTGDVLVIQEQLQVCSEHYPTPEEKKENDSKKDKDKSDKNEKNEETKRKVKDMTCMQAVAALSVAVIAMGEETGSEMATRIFAQLGRYGEPAVRRAVPLAIALSSISNPQLSVIDVLNKYSHDLDEEVAHNAIFSMG

Solvent-accessible surface area (backbone atoms only — not comparable to full-atom values): 9684 Å² total; per-residue (Å²): 108,73,44,54,57,57,12,60,76,38,50,64,41,71,80,78,44,64,64,56,53,58,57,41,66,76,45,63,85,69,60,26,63,45,32,51,55,40,30,50,30,24,33,41,37,36,63,55,52,60,68,61,44,49,57,34,48,49,53,49,64,59,80,73,81,52,83,66,66,54,48,68,74,53,72,81,64,94,79,72,80,72,72,52,53,60,54,48,51,54,50,50,48,53,51,50,53,51,39,52,36,25,22,51,28,51,36,29,46,22,43,19,19,42,71,37,75,71,38,32,61,50,48,51,54,50,41,58,49,38,52,74,74,38,55,74,51,36,27,37,33,33,42,43,20,49,34,63,42,33,74,90,52,91,49,70,72,57,53,58,49,34,60,54,36,46,69,42,92,50,63,66,32,12,52,34,13,49,62,44,74,106

Foldseek 3Di:
DVLLVVLQVQACPQPPCVVVLVVLVPDDPPVSLLSNLSNLLRNLFQVLDVVLLVVLVVLQPPDDDDPVNVCVVPVPDDDDDPVVVVVSVVVVVNVVSSLVSSLSSLLSQLRNLQHDPVSLVVNLVSLVVCLVPTDPSNVLSSLVSNLSNCVPPDDPVNLVVLVVQLPDPDPSSNVSSVVSVD